Protein AF-A0A8H4YHV6-F1 (afdb_monomer_lite)

Structure (mmCIF, N/CA/C/O backbone):
data_AF-A0A8H4YHV6-F1
#
_entry.id   AF-A0A8H4YHV6-F1
#
loop_
_atom_site.group_PDB
_atom_site.id
_atom_site.type_symbol
_atom_site.label_atom_id
_atom_site.label_alt_id
_atom_site.label_comp_id
_atom_site.label_asym_id
_atom_site.label_entity_id
_atom_site.label_seq_id
_atom_site.pdbx_PDB_ins_code
_atom_site.Cartn_x
_atom_site.Cartn_y
_atom_site.Cartn_z
_atom_site.occupancy
_atom_site.B_iso_or_equiv
_atom_site.auth_seq_id
_atom_site.auth_comp_id
_atom_site.auth_asym_id
_atom_site.auth_atom_id
_atom_site.pdbx_PDB_model_num
ATOM 1 N N . MET A 1 1 ? 74.958 -11.187 -12.420 1.00 41.06 1 MET A N 1
ATOM 2 C CA . MET A 1 1 ? 74.222 -11.801 -11.295 1.00 41.06 1 MET A CA 1
ATOM 3 C C . MET A 1 1 ? 72.814 -12.127 -11.770 1.00 41.06 1 MET A C 1
ATOM 5 O O . MET A 1 1 ? 72.114 -11.251 -12.253 1.00 41.06 1 MET A O 1
ATOM 9 N N . THR A 1 2 ? 72.489 -13.413 -11.763 1.00 43.22 2 THR A N 1
ATOM 10 C CA . THR A 1 2 ? 71.267 -14.073 -12.257 1.00 43.22 2 THR A CA 1
ATOM 11 C C . THR A 1 2 ? 70.006 -13.732 -11.455 1.00 43.22 2 THR A C 1
ATOM 13 O O . THR A 1 2 ? 70.080 -13.741 -10.229 1.00 43.22 2 THR A O 1
ATOM 16 N N . PRO A 1 3 ? 68.825 -13.604 -12.093 1.00 47.75 3 PRO A N 1
ATOM 17 C CA . PRO A 1 3 ? 67.547 -13.843 -11.434 1.00 47.75 3 PRO A CA 1
ATOM 18 C C . PRO A 1 3 ? 67.035 -15.254 -11.771 1.00 47.75 3 PRO A C 1
ATOM 20 O O . PRO A 1 3 ? 66.784 -15.586 -12.931 1.00 47.75 3 PRO A O 1
ATOM 23 N N . ALA A 1 4 ? 66.888 -16.099 -10.749 1.00 47.41 4 ALA A N 1
ATOM 24 C CA . ALA A 1 4 ? 66.300 -17.430 -10.872 1.00 47.41 4 ALA A CA 1
ATOM 25 C C . ALA A 1 4 ? 64.785 -17.384 -10.617 1.00 47.41 4 ALA A C 1
ATOM 27 O O . ALA A 1 4 ? 64.293 -16.772 -9.672 1.00 47.41 4 ALA A O 1
ATOM 28 N N . ARG A 1 5 ? 64.061 -18.051 -11.514 1.00 44.78 5 ARG A N 1
ATOM 29 C CA . ARG A 1 5 ? 62.607 -18.101 -11.667 1.00 44.78 5 ARG A CA 1
ATOM 30 C C . ARG A 1 5 ? 62.079 -19.338 -10.931 1.00 44.78 5 ARG A C 1
ATOM 32 O O . ARG A 1 5 ? 62.342 -20.454 -11.367 1.00 44.78 5 ARG A O 1
ATOM 39 N N . GLY A 1 6 ? 61.334 -19.157 -9.842 1.00 41.38 6 GLY A N 1
ATOM 40 C CA . GLY A 1 6 ? 60.695 -20.247 -9.095 1.00 41.38 6 GLY A CA 1
ATOM 41 C C . GLY A 1 6 ? 59.216 -20.396 -9.453 1.00 41.38 6 GLY A C 1
ATOM 42 O O . GLY A 1 6 ? 58.395 -19.590 -9.034 1.00 41.38 6 GLY A O 1
ATOM 43 N N . ARG A 1 7 ? 58.878 -21.424 -10.240 1.00 41.84 7 ARG A N 1
ATOM 44 C CA . ARG A 1 7 ? 57.511 -21.925 -10.474 1.00 41.84 7 ARG A CA 1
ATOM 45 C C . ARG A 1 7 ? 57.271 -23.093 -9.517 1.00 41.84 7 ARG A C 1
ATOM 47 O O . ARG A 1 7 ? 57.980 -24.089 -9.628 1.00 41.84 7 ARG A O 1
ATOM 54 N N . THR A 1 8 ? 56.239 -23.044 -8.680 1.00 47.84 8 THR A N 1
ATOM 55 C CA . THR A 1 8 ? 55.725 -24.229 -7.974 1.00 47.84 8 THR A CA 1
ATOM 56 C C . THR A 1 8 ? 54.265 -24.470 -8.342 1.00 47.84 8 THR A C 1
ATOM 58 O O . THR A 1 8 ? 53.429 -23.571 -8.355 1.00 47.84 8 THR A O 1
ATOM 61 N N . LYS A 1 9 ? 54.000 -25.715 -8.746 1.00 45.59 9 LYS A N 1
ATOM 62 C CA . LYS A 1 9 ? 52.695 -26.247 -9.131 1.00 45.59 9 LYS A CA 1
ATOM 63 C C . LYS A 1 9 ? 51.984 -26.733 -7.870 1.00 45.59 9 LYS A C 1
ATOM 65 O O . LYS A 1 9 ? 52.537 -27.562 -7.156 1.00 45.59 9 LYS A O 1
ATOM 70 N N . ALA A 1 10 ? 50.757 -26.276 -7.644 1.00 39.97 10 ALA A N 1
ATOM 71 C CA . ALA A 1 10 ? 49.834 -26.916 -6.716 1.00 39.97 10 ALA A CA 1
ATOM 72 C C . ALA A 1 10 ? 49.209 -28.145 -7.397 1.00 39.97 10 ALA A C 1
ATOM 74 O O . ALA A 1 10 ? 48.750 -28.057 -8.539 1.00 39.97 10 ALA A O 1
ATOM 75 N N . ARG A 1 11 ? 49.192 -29.290 -6.707 1.00 45.69 11 ARG A N 1
ATOM 76 C CA . ARG A 1 11 ? 48.401 -30.464 -7.092 1.00 45.69 11 ARG A CA 1
ATOM 77 C C . ARG A 1 11 ? 47.579 -30.938 -5.897 1.00 45.69 11 ARG A C 1
ATOM 79 O O . ARG A 1 11 ? 48.065 -30.994 -4.775 1.00 45.69 11 ARG A O 1
ATOM 86 N N . PHE A 1 12 ? 46.322 -31.206 -6.214 1.00 35.34 12 PHE A N 1
ATOM 87 C CA . PHE A 1 12 ? 45.195 -31.589 -5.377 1.00 35.34 12 PHE A CA 1
ATOM 88 C C . PHE A 1 12 ? 45.220 -33.110 -5.057 1.00 35.34 12 PHE A C 1
ATOM 90 O O . PHE A 1 12 ? 45.383 -33.898 -5.982 1.00 35.34 12 PHE A O 1
ATOM 97 N N . TRP A 1 13 ? 45.000 -33.438 -3.774 1.00 37.59 13 TRP A N 1
ATOM 98 C CA . TRP A 1 13 ? 44.285 -34.567 -3.123 1.00 37.59 13 TRP A CA 1
ATOM 99 C C . TRP A 1 13 ? 44.608 -36.067 -3.317 1.00 37.59 13 TRP A C 1
ATOM 101 O O . TRP A 1 13 ? 44.823 -36.559 -4.419 1.00 37.59 13 TRP A O 1
ATOM 111 N N . ALA A 1 14 ? 44.369 -36.737 -2.173 1.00 35.47 14 ALA A N 1
ATOM 112 C CA . ALA A 1 14 ? 43.842 -38.083 -1.902 1.00 35.47 14 ALA A CA 1
ATOM 113 C C . ALA A 1 14 ? 44.840 -39.240 -1.705 1.00 35.47 14 ALA A C 1
ATOM 115 O O . ALA A 1 14 ? 45.569 -39.626 -2.613 1.00 35.47 14 ALA A O 1
ATOM 116 N N . GLY A 1 15 ? 44.790 -39.812 -0.497 1.00 35.66 15 GLY A N 1
ATOM 117 C CA . GLY A 1 15 ? 45.396 -41.077 -0.095 1.00 35.66 15 GLY A CA 1
ATOM 118 C C . GLY A 1 15 ? 44.625 -41.629 1.106 1.00 35.66 15 GLY A C 1
ATOM 119 O O . GLY A 1 15 ? 44.539 -40.957 2.133 1.00 35.66 15 GLY A O 1
ATOM 120 N N . ASP A 1 16 ? 44.017 -42.793 0.901 1.00 40.88 16 ASP A N 1
ATOM 121 C CA . ASP A 1 16 ? 43.205 -43.585 1.825 1.00 40.88 16 ASP A CA 1
ATOM 122 C C . ASP A 1 16 ? 44.085 -44.409 2.780 1.00 40.88 16 ASP A C 1
ATOM 124 O O . ASP A 1 16 ? 45.037 -45.018 2.307 1.00 40.88 16 ASP A O 1
ATOM 128 N N . GLU A 1 17 ? 43.715 -44.512 4.063 1.00 48.38 17 GLU A N 1
ATOM 129 C CA . GLU A 1 17 ? 44.097 -45.594 5.002 1.00 48.38 17 GLU A CA 1
ATOM 130 C C . GLU A 1 17 ? 42.950 -45.702 6.038 1.00 48.38 17 GLU A C 1
ATOM 132 O O . GLU A 1 17 ? 42.663 -44.749 6.758 1.00 48.38 17 GLU A O 1
ATOM 137 N N . GLU A 1 18 ? 42.027 -46.667 5.960 1.00 45.44 18 GLU A N 1
ATOM 138 C CA . GLU A 1 18 ? 42.102 -48.037 6.508 1.00 45.44 18 GLU A CA 1
ATOM 139 C C . GLU A 1 18 ? 42.772 -48.157 7.892 1.00 45.44 18 GLU A C 1
ATOM 141 O O . GLU A 1 18 ? 43.989 -48.146 7.981 1.00 45.44 18 GLU A O 1
ATOM 146 N N . MET A 1 19 ? 41.958 -48.317 8.953 1.00 46.06 19 MET A N 1
ATOM 147 C CA . MET A 1 19 ? 42.128 -49.197 10.139 1.00 46.06 19 MET A CA 1
ATOM 148 C C . MET A 1 19 ? 40.888 -49.003 11.046 1.00 46.06 19 MET A C 1
ATOM 150 O O . MET A 1 19 ? 40.637 -47.912 11.540 1.00 46.06 19 MET A O 1
ATOM 154 N N . ALA A 1 20 ? 39.923 -49.925 11.077 1.00 38.16 20 ALA A N 1
ATOM 155 C CA . ALA A 1 20 ? 39.888 -51.169 11.858 1.00 38.16 20 ALA A CA 1
ATOM 156 C C . ALA A 1 20 ? 39.660 -50.981 13.380 1.00 38.16 20 ALA A C 1
ATOM 158 O O . ALA A 1 20 ? 40.399 -50.275 14.055 1.00 38.16 20 ALA A O 1
ATOM 159 N N . ASN A 1 21 ? 38.695 -51.762 13.894 1.00 33.81 21 ASN A N 1
ATOM 160 C CA . ASN A 1 21 ? 38.432 -52.156 15.292 1.00 33.81 21 ASN A CA 1
ATOM 161 C C . ASN A 1 21 ? 37.698 -51.205 16.257 1.00 33.81 21 ASN A C 1
ATOM 163 O O . ASN A 1 21 ? 38.307 -50.338 16.874 1.00 33.81 21 ASN A O 1
ATOM 167 N N . LYS A 1 22 ? 36.444 -51.557 16.583 1.00 36.19 22 LYS A N 1
ATOM 168 C CA . LYS A 1 22 ? 36.021 -52.178 17.870 1.00 36.19 22 LYS A CA 1
ATOM 169 C C . LYS A 1 22 ? 34.483 -52.294 17.873 1.00 36.19 22 LYS A C 1
ATOM 171 O O . LYS A 1 22 ? 33.819 -51.315 17.571 1.00 36.19 22 LYS A O 1
ATOM 176 N N . LYS A 1 23 ? 33.896 -53.494 17.915 1.00 39.25 23 LYS A N 1
ATOM 177 C CA . LYS A 1 23 ? 33.649 -54.387 19.070 1.00 39.25 23 LYS A CA 1
ATOM 178 C C . LYS A 1 23 ? 32.568 -53.884 20.039 1.00 39.25 23 LYS A C 1
ATOM 180 O O . LYS A 1 23 ? 32.772 -52.865 20.683 1.00 39.25 23 LYS A O 1
ATOM 185 N N . ASP A 1 24 ? 31.534 -54.723 20.119 1.00 44.09 24 ASP A N 1
ATOM 186 C CA . ASP A 1 24 ? 30.739 -55.151 21.276 1.00 44.09 24 ASP A CA 1
ATOM 187 C C . ASP A 1 24 ? 29.959 -54.095 22.073 1.00 44.09 24 ASP A C 1
ATOM 189 O O . ASP A 1 24 ? 30.553 -53.304 22.789 1.00 44.09 24 ASP A O 1
ATOM 193 N N . ASP A 1 25 ? 28.623 -54.189 22.012 1.00 62.44 25 ASP A N 1
ATOM 194 C CA . ASP A 1 25 ? 27.713 -53.971 23.148 1.00 62.44 25 ASP A CA 1
ATOM 195 C C . ASP A 1 25 ? 26.366 -54.670 22.855 1.00 62.44 25 ASP A C 1
ATOM 197 O O . ASP A 1 25 ? 25.405 -54.078 22.359 1.00 62.44 25 ASP A O 1
ATOM 201 N N . ASP A 1 26 ? 26.316 -55.976 23.140 1.00 46.03 26 ASP A N 1
ATOM 202 C CA . ASP A 1 26 ? 25.094 -56.785 23.128 1.00 46.03 26 ASP A CA 1
ATOM 203 C C . ASP A 1 26 ? 24.361 -56.644 24.472 1.00 46.03 26 ASP A C 1
ATOM 205 O O . ASP A 1 26 ? 24.782 -57.176 25.503 1.00 46.03 26 ASP A O 1
ATOM 209 N N . LEU A 1 27 ? 23.219 -55.950 24.465 1.00 46.72 27 LEU A N 1
ATOM 210 C CA . LEU A 1 27 ? 22.289 -55.935 25.593 1.00 46.72 27 LEU A CA 1
ATOM 211 C C . LEU A 1 27 ? 21.339 -57.137 25.518 1.00 46.72 27 LEU A C 1
ATOM 213 O O . LEU A 1 27 ? 20.444 -57.222 24.677 1.00 46.72 27 LEU A O 1
ATOM 217 N N . HIS A 1 28 ? 21.540 -58.055 26.459 1.00 33.38 28 HIS A N 1
ATOM 218 C CA . HIS A 1 28 ? 20.681 -59.194 26.756 1.00 33.38 28 HIS A CA 1
ATOM 219 C C . HIS A 1 28 ? 19.293 -58.760 27.266 1.00 33.38 28 HIS A C 1
ATOM 221 O O . HIS A 1 28 ? 19.184 -58.106 28.301 1.00 33.38 28 HIS A O 1
ATOM 227 N N . LEU A 1 29 ? 18.223 -59.241 26.622 1.00 45.66 29 LEU A N 1
ATOM 228 C CA . LEU A 1 29 ? 16.881 -59.339 27.212 1.00 45.66 29 LEU A CA 1
ATOM 229 C C . LEU A 1 29 ? 16.349 -60.775 27.038 1.00 45.66 29 LEU A C 1
ATOM 231 O O . LEU A 1 29 ? 16.429 -61.318 25.932 1.00 45.66 29 LEU A O 1
ATOM 235 N N . PRO A 1 30 ? 15.825 -61.424 28.096 1.00 48.06 30 PRO A N 1
ATOM 236 C CA . PRO A 1 30 ? 15.413 -62.818 28.028 1.00 48.06 30 PRO A CA 1
ATOM 237 C C . PRO A 1 30 ? 13.933 -62.993 27.647 1.00 48.06 30 PRO A C 1
ATOM 239 O O . PRO A 1 30 ? 13.046 -62.407 28.254 1.00 48.06 30 PRO A O 1
ATOM 242 N N . GLY A 1 31 ? 13.703 -63.905 26.696 1.00 35.59 31 GLY A N 1
ATOM 243 C CA . GLY A 1 31 ? 12.718 -64.991 26.789 1.00 35.59 31 GLY A CA 1
ATOM 244 C C . GLY A 1 31 ? 11.220 -64.669 26.716 1.00 35.59 31 GLY A C 1
ATOM 245 O O . GLY A 1 31 ? 10.623 -64.265 27.700 1.00 35.59 31 GLY A O 1
ATOM 246 N N . HIS A 1 32 ? 10.571 -65.082 25.621 1.00 37.97 32 HIS A N 1
ATOM 247 C CA . HIS A 1 32 ? 9.653 -66.234 25.655 1.00 37.97 32 HIS A CA 1
ATOM 248 C C . HIS A 1 32 ? 9.332 -66.745 24.237 1.00 37.97 32 HIS A C 1
ATOM 250 O O . HIS A 1 32 ? 8.980 -65.991 23.335 1.00 37.97 32 HIS A O 1
ATOM 256 N N . ARG A 1 33 ? 9.492 -68.063 24.055 1.00 35.34 33 ARG A N 1
ATOM 257 C CA . ARG A 1 33 ? 9.152 -68.850 22.857 1.00 35.34 33 ARG A CA 1
ATOM 258 C C . ARG A 1 33 ? 7.655 -69.180 22.853 1.00 35.34 33 ARG A C 1
ATOM 260 O O . ARG A 1 33 ? 7.154 -69.513 23.918 1.00 35.34 33 ARG A O 1
ATOM 267 N N . TYR A 1 34 ? 7.017 -69.253 21.681 1.00 35.44 34 TYR A N 1
ATOM 268 C CA . TYR A 1 34 ? 6.276 -70.449 21.241 1.00 35.44 34 TYR A CA 1
ATOM 269 C C . TYR A 1 34 ? 6.016 -70.435 19.721 1.00 35.44 34 TYR A C 1
ATOM 271 O O . TYR A 1 34 ? 5.891 -69.389 19.093 1.00 35.44 34 TYR A O 1
ATOM 279 N N . HIS A 1 35 ? 6.029 -71.644 19.160 1.00 35.88 35 HIS A N 1
ATOM 280 C CA . HIS A 1 35 ? 6.087 -72.041 17.751 1.00 35.88 35 HIS A CA 1
ATOM 281 C C . HIS A 1 35 ? 4.771 -71.899 16.957 1.00 35.88 35 HIS A C 1
ATOM 283 O O . HIS A 1 35 ? 3.722 -72.282 17.461 1.00 35.88 35 HIS A O 1
ATOM 289 N N . ASN A 1 36 ? 4.870 -71.516 15.673 1.00 36.50 36 ASN A N 1
ATOM 290 C CA . ASN A 1 36 ? 4.250 -72.180 14.500 1.00 36.50 36 ASN A CA 1
ATOM 291 C C . ASN A 1 36 ? 4.709 -71.439 13.224 1.00 36.50 36 ASN A C 1
ATOM 293 O O . ASN A 1 36 ? 4.511 -70.239 13.111 1.00 36.50 36 ASN A O 1
ATOM 297 N N . SER A 1 37 ? 5.593 -71.992 12.391 1.00 36.28 37 SER A N 1
ATOM 298 C CA . SER A 1 37 ? 5.358 -72.970 11.312 1.00 36.28 37 SER A CA 1
ATOM 299 C C . SER A 1 37 ? 4.475 -72.436 10.162 1.00 36.28 37 SER A C 1
ATOM 301 O O . SER A 1 37 ? 3.270 -72.274 10.305 1.00 36.28 37 SER A O 1
ATOM 303 N N . GLY A 1 38 ? 5.101 -72.188 8.999 1.00 34.62 38 GLY A N 1
ATOM 304 C CA . GLY A 1 38 ? 4.417 -72.151 7.699 1.00 34.62 38 GLY A CA 1
ATOM 305 C C . GLY A 1 38 ? 4.626 -70.908 6.822 1.00 34.62 38 GLY A C 1
ATOM 306 O O . GLY A 1 38 ? 3.916 -69.926 6.970 1.00 34.62 38 GLY A O 1
ATOM 307 N N . SER A 1 39 ? 5.492 -71.048 5.808 1.00 41.97 39 SER A N 1
ATOM 308 C CA . SER A 1 39 ? 5.525 -70.286 4.539 1.00 41.97 39 SER A CA 1
ATOM 309 C C . SER A 1 39 ? 6.101 -68.858 4.563 1.00 41.97 39 SER A C 1
ATOM 311 O O . SER A 1 39 ? 5.436 -67.887 4.908 1.00 41.97 39 SER A O 1
ATOM 313 N N . GLY A 1 40 ? 7.361 -68.733 4.133 1.00 43.22 40 GLY A N 1
ATOM 314 C CA . GLY A 1 40 ? 8.134 -67.489 4.156 1.00 43.22 40 GLY A CA 1
ATOM 315 C C . GLY A 1 40 ? 7.772 -66.452 3.079 1.00 43.22 40 GLY A C 1
ATOM 316 O O . GLY A 1 40 ? 7.335 -66.821 1.987 1.00 43.22 40 GLY A O 1
ATOM 317 N N . PRO A 1 41 ? 8.039 -65.156 3.330 1.00 43.41 41 PRO A N 1
ATOM 318 C CA . PRO A 1 41 ? 8.107 -64.141 2.298 1.00 43.41 41 PRO A CA 1
ATOM 319 C C . PRO A 1 41 ? 9.529 -64.032 1.737 1.00 43.41 41 PRO A C 1
ATOM 321 O O . PRO A 1 41 ? 10.524 -63.841 2.433 1.00 43.41 41 PRO A O 1
ATOM 324 N N . GLN A 1 42 ? 9.563 -64.170 0.423 1.00 47.91 42 GLN A N 1
ATOM 325 C CA . GLN A 1 42 ? 10.645 -63.965 -0.520 1.00 47.91 42 GLN A CA 1
ATOM 326 C C . GLN A 1 42 ? 11.428 -62.663 -0.253 1.00 47.91 42 GLN A C 1
ATOM 328 O O . GLN A 1 42 ? 10.868 -61.568 -0.245 1.00 47.91 42 GLN A O 1
ATOM 333 N N . TRP A 1 43 ? 12.743 -62.800 -0.070 1.00 38.75 43 TRP A N 1
ATOM 334 C CA . TRP A 1 43 ? 13.717 -61.712 0.004 1.00 38.75 43 TRP A CA 1
ATOM 335 C C . TRP A 1 43 ? 13.549 -60.729 -1.168 1.00 38.75 43 TRP A C 1
ATOM 337 O O . TRP A 1 43 ? 13.797 -61.086 -2.321 1.00 38.75 43 TRP A O 1
ATOM 347 N N . GLN A 1 44 ? 13.161 -59.483 -0.887 1.00 45.91 44 GLN A N 1
ATOM 348 C CA . GLN A 1 44 ? 13.228 -58.401 -1.868 1.00 45.91 44 GLN A CA 1
ATOM 349 C C . GLN A 1 44 ? 14.665 -57.882 -1.941 1.00 45.91 44 GLN A C 1
ATOM 351 O O . GLN A 1 44 ? 15.201 -57.309 -0.995 1.00 45.91 44 GLN A O 1
ATOM 356 N N . ALA A 1 45 ? 15.296 -58.140 -3.085 1.00 44.97 45 ALA A N 1
ATOM 357 C CA . ALA A 1 45 ? 16.628 -57.667 -3.411 1.00 44.97 45 ALA A CA 1
ATOM 358 C C . ALA A 1 45 ? 16.662 -56.134 -3.505 1.00 44.97 45 ALA A C 1
ATOM 360 O O . ALA A 1 45 ? 15.819 -55.507 -4.146 1.00 44.97 45 ALA A O 1
ATOM 361 N N . THR A 1 46 ? 17.704 -55.558 -2.916 1.00 48.38 46 THR A N 1
ATOM 362 C CA . THR A 1 46 ? 18.171 -54.192 -3.148 1.00 48.38 46 THR A CA 1
ATOM 363 C C . THR A 1 46 ? 18.276 -53.892 -4.654 1.00 48.38 46 THR A C 1
ATOM 365 O O . THR A 1 46 ? 18.755 -54.738 -5.421 1.00 48.38 46 THR A O 1
ATOM 368 N N . PRO A 1 47 ? 17.844 -52.705 -5.124 1.00 52.66 47 PRO A N 1
ATOM 369 C CA . PRO A 1 47 ? 17.917 -52.361 -6.537 1.00 52.66 47 PRO A CA 1
ATOM 370 C C . PRO A 1 47 ? 19.382 -52.292 -6.976 1.00 52.66 47 PRO A C 1
ATOM 372 O O . PRO A 1 47 ? 20.149 -51.424 -6.561 1.00 52.66 47 PRO A O 1
ATOM 375 N N . ARG A 1 48 ? 19.781 -53.244 -7.824 1.00 51.25 48 ARG A N 1
ATOM 376 C CA . ARG A 1 48 ? 21.090 -53.254 -8.479 1.00 51.25 48 ARG A CA 1
ATOM 377 C C . ARG A 1 48 ? 21.245 -51.977 -9.304 1.00 51.25 48 ARG A C 1
ATOM 379 O O . ARG A 1 48 ? 20.387 -51.666 -10.129 1.00 51.25 48 ARG A O 1
ATOM 386 N N . ALA A 1 49 ? 22.360 -51.277 -9.104 1.00 52.41 49 ALA A N 1
ATOM 387 C CA . ALA A 1 49 ? 22.731 -50.109 -9.891 1.00 52.41 49 ALA A CA 1
ATOM 388 C C . ALA A 1 49 ? 22.663 -50.420 -11.405 1.00 52.41 49 ALA A C 1
ATOM 390 O O . ALA A 1 49 ? 23.163 -51.466 -11.842 1.00 52.41 49 ALA A O 1
ATOM 391 N N . PRO A 1 50 ? 22.044 -49.548 -12.219 1.00 51.31 50 PRO A N 1
ATOM 392 C CA . PRO A 1 50 ? 21.864 -49.801 -13.639 1.00 51.31 50 PRO A CA 1
ATOM 393 C C . PRO A 1 50 ? 23.213 -49.846 -14.367 1.00 51.31 50 PRO A C 1
ATOM 395 O O . PRO A 1 50 ? 24.075 -48.981 -14.202 1.00 51.31 50 PRO A O 1
ATOM 398 N N . ARG A 1 51 ? 23.392 -50.882 -15.197 1.00 56.66 51 ARG A N 1
ATOM 399 C CA . ARG A 1 51 ? 24.566 -51.079 -16.059 1.00 56.66 51 ARG A CA 1
ATOM 400 C C . ARG A 1 51 ? 24.825 -49.813 -16.888 1.00 56.66 51 ARG A C 1
ATOM 402 O O . ARG A 1 51 ? 23.905 -49.271 -17.489 1.00 56.66 51 ARG A O 1
ATOM 409 N N . ARG A 1 52 ? 26.091 -49.383 -16.978 1.00 58.47 52 ARG A N 1
ATOM 410 C CA . ARG A 1 52 ? 26.567 -48.150 -17.654 1.00 58.47 52 ARG A CA 1
ATOM 411 C C . ARG A 1 52 ? 26.000 -47.883 -19.065 1.00 58.47 52 ARG A C 1
ATOM 413 O O . ARG A 1 52 ? 26.014 -46.740 -19.503 1.00 58.47 52 ARG A O 1
ATOM 420 N N . SER A 1 53 ? 25.465 -48.884 -19.766 1.00 60.81 53 SER A N 1
ATOM 421 C CA . SER A 1 53 ? 24.824 -48.714 -21.077 1.00 60.81 53 SER A CA 1
ATOM 422 C C . SER A 1 53 ? 23.374 -48.204 -21.033 1.00 60.81 53 SER A C 1
ATOM 424 O O . SER A 1 53 ? 22.908 -47.653 -22.029 1.00 60.81 53 SER A O 1
ATOM 426 N N . SER A 1 54 ? 22.648 -48.336 -19.914 1.00 58.56 54 SER A N 1
ATOM 427 C CA . SER A 1 54 ? 21.264 -47.844 -19.796 1.00 58.56 54 SER A CA 1
ATOM 428 C C . SER A 1 54 ? 21.185 -46.376 -19.370 1.00 58.56 54 SER A C 1
ATOM 430 O O . SER A 1 54 ? 20.252 -45.681 -19.764 1.00 58.56 54 SER A O 1
ATOM 432 N N . VAL A 1 55 ? 22.192 -45.872 -18.647 1.00 69.88 55 VAL A N 1
ATOM 433 C CA . VAL A 1 55 ? 22.301 -44.448 -18.273 1.00 69.88 55 VAL A CA 1
ATOM 434 C C . VAL A 1 55 ? 22.508 -43.571 -19.511 1.00 69.88 55 VAL A C 1
ATOM 436 O O . VAL A 1 55 ? 21.865 -42.534 -19.643 1.00 69.88 55 VAL A O 1
ATOM 439 N N . GLY A 1 56 ? 23.325 -44.022 -20.471 1.00 72.62 56 GLY A N 1
ATOM 440 C CA . GLY A 1 56 ? 23.533 -43.302 -21.733 1.00 72.62 56 GLY A CA 1
ATOM 441 C C . GLY A 1 56 ? 22.251 -43.153 -22.558 1.00 72.62 56 GLY A C 1
ATOM 442 O O . GLY A 1 56 ? 21.994 -42.086 -23.112 1.00 72.62 56 GLY A O 1
ATOM 443 N N . ARG A 1 57 ? 21.393 -44.183 -22.573 1.00 78.31 57 ARG A N 1
ATOM 444 C CA . ARG A 1 57 ? 20.085 -44.111 -23.243 1.00 78.31 57 ARG A CA 1
ATOM 445 C C . ARG A 1 57 ? 19.161 -43.111 -22.553 1.00 78.31 57 ARG A C 1
ATOM 447 O O . ARG A 1 57 ? 18.533 -42.305 -23.226 1.00 78.31 57 ARG A O 1
ATOM 454 N N . LEU A 1 58 ? 19.143 -43.096 -21.223 1.00 82.00 58 LEU A N 1
ATOM 455 C CA . LEU A 1 58 ? 18.314 -42.179 -20.439 1.00 82.00 58 LEU A CA 1
ATOM 456 C C . LEU A 1 58 ? 18.709 -40.709 -20.659 1.00 82.00 58 LEU A C 1
ATOM 458 O O . LEU A 1 58 ? 17.843 -39.867 -20.875 1.00 82.00 58 LEU A O 1
ATOM 462 N N . ILE A 1 59 ? 20.013 -40.423 -20.724 1.00 85.88 59 ILE A N 1
ATOM 463 C CA . ILE A 1 59 ? 20.523 -39.089 -21.074 1.00 85.88 59 ILE A CA 1
ATOM 464 C C . ILE A 1 59 ? 20.131 -38.722 -22.511 1.00 85.88 59 ILE A C 1
ATOM 466 O O . ILE A 1 59 ? 19.656 -37.614 -22.745 1.00 85.88 59 ILE A O 1
ATOM 470 N N . SER A 1 60 ? 20.256 -39.652 -23.466 1.00 86.06 60 SER A N 1
ATOM 471 C CA . SER A 1 60 ? 19.857 -39.389 -24.855 1.00 86.06 60 SER A CA 1
ATOM 472 C C . SER A 1 60 ? 18.359 -39.097 -24.995 1.00 86.06 60 SER A C 1
ATOM 474 O O . SER A 1 60 ? 17.989 -38.190 -25.738 1.00 86.06 60 SER A O 1
ATOM 476 N N . TYR A 1 61 ? 17.503 -39.780 -24.226 1.00 91.56 61 TYR A N 1
ATOM 477 C CA . TYR A 1 61 ? 16.068 -39.500 -24.201 1.00 91.56 61 TYR A CA 1
ATOM 478 C C . TYR A 1 61 ? 15.761 -38.139 -23.578 1.00 91.56 61 TYR A C 1
ATOM 480 O O . TYR A 1 61 ? 14.943 -37.411 -24.126 1.00 91.56 61 TYR A O 1
ATOM 488 N N . LEU A 1 62 ? 16.438 -37.746 -22.495 1.00 92.06 62 LEU A N 1
ATOM 489 C CA . LEU A 1 62 ? 16.246 -36.422 -21.891 1.00 92.06 62 LEU A CA 1
ATOM 490 C C . LEU A 1 62 ? 16.668 -35.286 -22.828 1.00 92.06 62 LEU A C 1
ATOM 492 O O . LEU A 1 62 ? 15.960 -34.287 -22.939 1.00 92.06 62 LEU A O 1
ATOM 496 N N . VAL A 1 63 ? 17.783 -35.450 -23.545 1.00 92.81 63 VAL A N 1
ATOM 497 C CA . VAL A 1 63 ? 18.231 -34.471 -24.545 1.00 92.81 63 VAL A CA 1
ATOM 498 C C . VAL A 1 63 ? 17.244 -34.404 -25.709 1.00 92.81 63 VAL A C 1
ATOM 500 O O . VAL A 1 63 ? 16.857 -33.312 -26.115 1.00 92.81 63 VAL A O 1
ATOM 503 N N . PHE A 1 64 ? 16.779 -35.551 -26.208 1.00 93.69 64 PHE A N 1
ATOM 504 C CA . PHE A 1 64 ? 15.796 -35.594 -27.288 1.00 93.69 64 PHE A CA 1
ATOM 505 C C . PHE A 1 64 ? 14.462 -34.957 -26.877 1.00 93.69 64 PHE A C 1
ATOM 507 O O . PHE A 1 64 ? 13.926 -34.142 -27.619 1.00 93.69 64 PHE A O 1
ATOM 514 N N . ILE A 1 65 ? 13.961 -35.249 -25.673 1.00 93.62 65 ILE A N 1
ATOM 515 C CA . ILE A 1 65 ? 12.740 -34.638 -25.127 1.00 93.62 65 ILE A CA 1
ATOM 516 C C . ILE A 1 65 ? 12.916 -33.126 -24.967 1.00 93.62 65 ILE A C 1
ATOM 518 O O . ILE A 1 65 ? 12.013 -32.380 -25.328 1.00 93.62 65 ILE A O 1
ATOM 522 N N . SER A 1 66 ? 14.074 -32.658 -24.494 1.00 90.38 66 SER A N 1
ATOM 523 C CA . SER A 1 66 ? 14.372 -31.225 -24.376 1.00 90.38 66 SER A CA 1
ATOM 524 C C . SER A 1 66 ? 14.379 -30.523 -25.739 1.00 90.38 66 SER A C 1
ATOM 526 O O . SER A 1 66 ? 13.785 -29.458 -25.892 1.00 90.38 66 SER A O 1
ATOM 528 N N . ILE A 1 67 ? 14.970 -31.149 -26.763 1.00 92.56 67 ILE A N 1
ATOM 529 C CA . ILE A 1 67 ? 14.986 -30.620 -28.134 1.00 92.56 67 ILE A CA 1
ATOM 530 C C . ILE A 1 67 ? 13.576 -30.602 -28.728 1.00 92.56 67 ILE A C 1
ATOM 532 O O . ILE A 1 67 ? 13.168 -29.594 -29.297 1.00 92.56 67 ILE A O 1
ATOM 536 N N . VAL A 1 68 ? 12.805 -31.680 -28.568 1.00 92.69 68 VAL A N 1
ATOM 537 C CA . VAL A 1 68 ? 11.414 -31.746 -29.039 1.00 92.69 68 VAL A CA 1
ATOM 538 C C . VAL A 1 68 ? 10.556 -30.704 -28.325 1.00 92.69 68 VAL A C 1
ATOM 540 O O . VAL A 1 68 ? 9.800 -29.994 -28.979 1.00 92.69 68 VAL A O 1
ATOM 543 N N . PHE A 1 69 ? 10.718 -30.541 -27.011 1.00 91.69 69 PHE A N 1
ATOM 544 C CA . PHE A 1 69 ? 10.020 -29.515 -26.243 1.00 91.69 69 PHE A CA 1
ATOM 545 C C . PHE A 1 69 ? 10.400 -28.107 -26.711 1.00 91.69 69 PHE A C 1
ATOM 547 O O . PHE A 1 69 ? 9.524 -27.269 -26.886 1.00 91.69 69 PHE A O 1
ATOM 554 N N . PHE A 1 70 ? 11.679 -27.853 -26.993 1.00 89.00 70 PHE A N 1
ATOM 555 C CA . PHE A 1 70 ? 12.143 -26.573 -27.526 1.00 89.00 70 PHE A CA 1
ATOM 556 C C . PHE A 1 70 ? 11.589 -26.290 -28.929 1.00 89.00 70 PHE A C 1
ATOM 558 O O . PHE A 1 70 ? 11.197 -25.160 -29.218 1.00 89.00 70 PHE A O 1
ATOM 565 N N . ILE A 1 71 ? 11.510 -27.302 -29.797 1.00 87.12 71 ILE A N 1
ATOM 566 C CA . ILE A 1 71 ? 10.922 -27.171 -31.135 1.00 87.12 71 ILE A CA 1
ATOM 567 C C . ILE A 1 71 ? 9.417 -26.912 -31.030 1.00 87.12 71 ILE A C 1
ATOM 569 O O . ILE A 1 71 ? 8.931 -25.986 -31.667 1.00 87.12 71 ILE A O 1
ATOM 573 N N . ILE A 1 72 ? 8.689 -27.656 -30.191 1.00 85.31 72 ILE A N 1
ATOM 574 C CA . ILE A 1 72 ? 7.249 -27.452 -29.972 1.00 85.31 72 ILE A CA 1
ATOM 575 C C . ILE A 1 72 ? 6.985 -26.074 -29.365 1.00 85.31 72 ILE A C 1
ATOM 577 O O . ILE A 1 72 ? 6.102 -25.367 -29.835 1.00 85.31 72 ILE A O 1
ATOM 581 N N . TYR A 1 73 ? 7.765 -25.650 -28.371 1.00 86.12 73 TYR A N 1
ATOM 582 C CA . TYR A 1 73 ? 7.600 -24.343 -27.737 1.00 86.12 73 TYR A CA 1
ATOM 583 C C . TYR A 1 73 ? 7.830 -23.195 -28.728 1.00 86.12 73 TYR A C 1
ATOM 585 O O . TYR A 1 73 ? 7.067 -22.229 -28.745 1.00 86.12 73 TYR A O 1
ATOM 593 N N . ASN A 1 74 ? 8.839 -23.316 -29.598 1.00 77.25 74 ASN A N 1
ATOM 594 C CA . ASN A 1 74 ? 9.070 -22.342 -30.663 1.00 77.25 74 ASN A CA 1
ATOM 595 C C . ASN A 1 74 ? 8.006 -22.413 -31.764 1.00 77.25 74 ASN A C 1
ATOM 597 O O . ASN A 1 74 ? 7.635 -21.374 -32.295 1.00 77.25 74 ASN A O 1
ATOM 601 N N . PHE A 1 75 ? 7.484 -23.598 -32.091 1.00 75.06 75 PHE A N 1
ATOM 602 C CA . PHE A 1 75 ? 6.449 -23.752 -33.114 1.00 75.06 75 PHE A CA 1
ATOM 603 C C . PHE A 1 75 ? 5.094 -23.210 -32.642 1.00 75.06 75 PHE A C 1
ATOM 605 O O . PHE A 1 75 ? 4.454 -22.474 -33.381 1.00 75.06 75 PHE A O 1
ATOM 612 N N . VAL A 1 76 ? 4.700 -23.473 -31.392 1.00 68.94 76 VAL A N 1
ATOM 613 C CA . VAL A 1 76 ? 3.499 -22.891 -30.762 1.00 68.94 76 VAL A CA 1
ATOM 614 C C . VAL A 1 76 ? 3.656 -21.377 -30.584 1.00 68.94 76 VAL A C 1
ATOM 616 O O . VAL A 1 76 ? 2.720 -20.633 -30.845 1.00 68.94 76 VAL A O 1
ATOM 619 N N . SER A 1 77 ? 4.857 -20.890 -30.247 1.00 56.62 77 SER A N 1
ATOM 620 C CA . SER A 1 77 ? 5.122 -19.442 -30.190 1.00 56.62 77 SER A CA 1
ATOM 621 C C . SER A 1 77 ? 5.150 -18.763 -31.571 1.00 56.62 77 SER A C 1
ATOM 623 O O . SER A 1 77 ? 5.038 -17.541 -31.641 1.00 56.62 77 SER A O 1
ATOM 625 N N . PHE A 1 78 ? 5.303 -19.516 -32.667 1.00 48.16 78 PHE A N 1
ATOM 626 C CA . PHE A 1 78 ? 5.296 -18.989 -34.038 1.00 48.16 78 PHE A CA 1
ATOM 627 C C . PHE A 1 78 ? 3.928 -19.157 -34.729 1.00 48.16 78 PHE A C 1
ATOM 629 O O . PHE A 1 78 ? 3.575 -18.343 -35.587 1.00 48.16 78 PHE A O 1
ATOM 636 N N . SER A 1 79 ? 3.127 -20.161 -34.338 1.00 41.50 79 SER A N 1
ATOM 637 C CA . SER A 1 79 ? 1.816 -20.439 -34.945 1.00 41.50 79 SER A CA 1
ATOM 638 C C . SER A 1 79 ? 0.669 -19.576 -34.418 1.00 41.50 79 SER A C 1
ATOM 640 O O . SER A 1 79 ? -0.391 -19.585 -35.030 1.00 41.50 79 SER A O 1
ATOM 642 N N . ASP A 1 80 ? 0.869 -18.777 -33.367 1.00 42.41 80 ASP A N 1
ATOM 643 C CA . ASP A 1 80 ? -0.111 -17.766 -32.920 1.00 42.41 80 ASP A CA 1
ATOM 644 C C . ASP A 1 80 ? -0.114 -16.492 -33.801 1.00 42.41 80 ASP A C 1
ATOM 646 O O . ASP A 1 80 ? -0.707 -15.471 -33.455 1.00 42.41 80 ASP A O 1
ATOM 650 N N . SER A 1 81 ? 0.552 -16.528 -34.966 1.00 44.75 81 SER A N 1
ATOM 651 C CA . SER A 1 81 ? 0.630 -15.407 -35.916 1.00 44.75 81 SER A CA 1
ATOM 652 C C . SER A 1 81 ? -0.142 -15.607 -37.227 1.00 44.75 81 SER A C 1
ATOM 654 O O . SER A 1 81 ? 0.105 -14.898 -38.204 1.00 44.75 81 SER A O 1
ATOM 656 N N . SER A 1 82 ? -1.091 -16.543 -37.311 1.00 46.22 82 SER A N 1
ATOM 657 C CA . SER A 1 82 ? -1.901 -16.697 -38.530 1.00 46.22 82 SER A CA 1
ATOM 658 C C . SER A 1 82 ? -3.339 -17.108 -38.229 1.00 46.22 82 SER A C 1
ATOM 660 O O . SER A 1 82 ? -3.550 -18.094 -37.536 1.00 46.22 82 SER A O 1
ATOM 662 N N . THR A 1 83 ? -4.282 -16.374 -38.844 1.00 41.03 83 THR A N 1
ATOM 663 C CA . THR A 1 83 ? -5.754 -16.568 -38.906 1.00 41.03 83 THR A CA 1
ATOM 664 C C . THR A 1 83 ? -6.489 -16.347 -37.573 1.00 41.03 83 THR A C 1
ATOM 666 O O . THR A 1 83 ? -6.206 -17.007 -36.592 1.00 41.03 83 THR A O 1
ATOM 669 N N . ASP A 1 84 ? -7.350 -15.332 -37.422 1.00 32.66 84 ASP A N 1
ATOM 670 C CA . ASP A 1 84 ? -8.584 -15.168 -38.197 1.00 32.66 84 ASP A CA 1
ATOM 671 C C . ASP A 1 84 ? -8.890 -13.738 -38.674 1.00 32.66 84 ASP A C 1
ATOM 673 O O . ASP A 1 84 ? -8.959 -12.774 -37.910 1.00 32.66 84 ASP A O 1
ATOM 677 N N . ALA A 1 85 ? -9.180 -13.649 -39.972 1.00 42.44 85 ALA A N 1
ATOM 678 C CA . ALA A 1 85 ? -9.988 -12.602 -40.572 1.00 42.44 85 ALA A CA 1
ATOM 679 C C . ALA A 1 85 ? -11.315 -13.230 -41.030 1.00 42.44 85 ALA A C 1
ATOM 681 O O . ALA A 1 85 ? -11.350 -13.941 -42.029 1.00 42.44 85 ALA A O 1
ATOM 682 N N . ALA A 1 86 ? -12.400 -12.946 -40.309 1.00 35.00 86 ALA A N 1
ATOM 683 C CA . ALA A 1 86 ? -13.787 -13.015 -40.776 1.00 35.00 86 ALA A CA 1
ATOM 684 C C . ALA A 1 86 ? -14.619 -12.182 -39.784 1.00 35.00 86 ALA A C 1
ATOM 686 O O . ALA A 1 86 ? -14.691 -12.501 -38.608 1.00 35.00 86 ALA A O 1
ATOM 687 N N . SER A 1 87 ? -15.078 -10.988 -40.149 1.00 37.53 87 SER A N 1
ATOM 688 C CA . SER A 1 87 ? -16.324 -10.735 -40.885 1.00 37.53 87 SER A CA 1
ATOM 689 C C . SER A 1 87 ? -17.310 -10.021 -39.960 1.00 37.53 87 SER A C 1
ATOM 691 O O . SER A 1 87 ? -18.089 -10.662 -39.268 1.00 37.53 87 SER A O 1
ATOM 693 N N . GLU A 1 88 ? -17.350 -8.694 -40.039 1.00 31.48 88 GLU A N 1
ATOM 694 C CA . GLU A 1 88 ? -18.602 -7.967 -39.839 1.00 31.48 88 GLU A CA 1
ATOM 695 C C . GLU A 1 88 ? -18.674 -6.820 -40.851 1.00 31.48 88 GLU A C 1
ATOM 697 O O . GLU A 1 88 ? -17.945 -5.830 -40.793 1.00 31.48 88 GLU A O 1
ATOM 702 N N . ARG A 1 89 ? -19.529 -7.017 -41.859 1.00 40.28 89 ARG A N 1
ATOM 703 C CA . ARG A 1 89 ? -19.994 -5.963 -42.758 1.00 40.28 89 ARG A CA 1
ATOM 704 C C . ARG A 1 89 ? -20.905 -5.039 -41.957 1.00 40.28 89 ARG A C 1
ATOM 706 O O . ARG A 1 89 ? -21.999 -5.456 -41.596 1.00 40.28 89 ARG A O 1
ATOM 713 N N . SER A 1 90 ? -20.504 -3.780 -41.818 1.00 34.97 90 SER A N 1
ATOM 714 C CA . SER A 1 90 ? -21.401 -2.670 -41.494 1.00 34.97 90 SER A CA 1
ATOM 715 C C . SER A 1 90 ? -21.128 -1.502 -42.446 1.00 34.97 90 SER A C 1
ATOM 717 O O . SER A 1 90 ? -19.984 -1.199 -42.772 1.00 34.97 90 SER A O 1
ATOM 719 N N . ALA A 1 91 ? -22.220 -0.935 -42.954 1.00 34.09 91 ALA A N 1
ATOM 720 C CA . ALA A 1 91 ? -22.358 0.007 -44.066 1.00 34.09 91 ALA A CA 1
ATOM 721 C C . ALA A 1 91 ? -21.611 1.360 -43.896 1.00 34.09 91 ALA A C 1
ATOM 723 O O . ALA A 1 91 ? -21.177 1.692 -42.793 1.00 34.09 91 ALA A O 1
ATOM 724 N N . PRO A 1 92 ? -21.463 2.169 -44.971 1.00 45.31 92 PRO A N 1
ATOM 725 C CA . PRO A 1 92 ? -20.632 3.365 -44.960 1.00 45.31 92 PRO A CA 1
ATOM 726 C C . PRO A 1 92 ? -21.396 4.569 -44.400 1.00 45.31 92 PRO A C 1
ATOM 728 O O . PRO A 1 92 ? -22.486 4.895 -44.866 1.00 45.31 92 PRO A O 1
ATOM 731 N N . GLY A 1 93 ? -20.797 5.285 -43.448 1.00 32.66 93 GLY A N 1
ATOM 732 C CA . GLY A 1 93 ? -21.305 6.594 -43.051 1.00 32.66 93 GLY A CA 1
ATOM 733 C C . GLY A 1 93 ? -20.779 7.112 -41.717 1.00 32.66 93 GLY A C 1
ATOM 734 O O . GLY A 1 93 ? -21.288 6.743 -40.669 1.00 32.66 93 GLY A O 1
ATOM 735 N N . GLY A 1 94 ? -19.861 8.080 -41.780 1.00 33.44 94 GLY A N 1
ATOM 736 C CA . GLY A 1 94 ? -19.865 9.193 -40.828 1.00 33.44 94 GLY A CA 1
ATOM 737 C C . GLY A 1 94 ? -18.735 9.265 -39.797 1.00 33.44 94 GLY A C 1
ATOM 738 O O . GLY A 1 94 ? -18.810 8.664 -38.736 1.00 33.44 94 GLY A O 1
ATOM 739 N N . LYS A 1 95 ? -17.831 10.217 -40.070 1.00 35.81 95 LYS A N 1
ATOM 740 C CA . LYS A 1 95 ? -16.981 10.999 -39.148 1.00 35.81 95 LYS A CA 1
ATOM 741 C C . LYS A 1 95 ? -15.672 10.352 -38.676 1.00 35.81 95 LYS A C 1
ATOM 743 O O . LYS A 1 95 ? -15.623 9.535 -37.769 1.00 35.81 95 LYS A O 1
ATOM 748 N N . GLN A 1 96 ? -14.597 10.859 -39.284 1.00 41.62 96 GLN A N 1
ATOM 749 C CA . GLN A 1 96 ? -13.199 10.755 -38.875 1.00 41.62 96 GLN A CA 1
ATOM 750 C C . GLN A 1 96 ? -13.025 11.121 -37.389 1.00 41.62 96 GLN A C 1
ATOM 752 O O . GLN A 1 96 ? -12.933 12.294 -37.032 1.00 41.62 96 GLN A O 1
ATOM 757 N N . GLY A 1 97 ? -12.964 10.110 -36.527 1.00 38.59 97 GLY A N 1
ATOM 758 C CA . GLY A 1 97 ? -12.213 10.170 -35.279 1.00 38.59 97 GLY A CA 1
ATOM 759 C C . GLY A 1 97 ? -10.830 9.597 -35.560 1.00 38.59 97 GLY A C 1
ATOM 760 O O . GLY A 1 97 ? -10.721 8.569 -36.217 1.00 38.59 97 GLY A O 1
ATOM 761 N N . GLN A 1 98 ? -9.768 10.283 -35.146 1.00 40.59 98 GLN A N 1
ATOM 762 C CA . GLN A 1 98 ? -8.402 9.785 -35.291 1.00 40.59 98 GLN A CA 1
ATOM 763 C C . GLN A 1 98 ? -8.263 8.442 -34.561 1.00 40.59 98 GLN A C 1
ATOM 765 O O . GLN A 1 98 ? -8.145 8.418 -33.334 1.00 40.59 98 GLN A O 1
ATOM 770 N N . ASP A 1 99 ? -8.259 7.336 -35.305 1.00 43.97 99 ASP A N 1
ATOM 771 C CA . ASP A 1 99 ? -7.887 6.028 -34.778 1.00 43.97 99 ASP A CA 1
ATOM 772 C C . ASP A 1 99 ? -6.425 6.103 -34.332 1.00 43.97 99 ASP A C 1
ATOM 774 O O . ASP A 1 99 ? -5.491 6.060 -35.137 1.00 43.97 99 ASP A O 1
ATOM 778 N N . LYS A 1 100 ? -6.205 6.272 -33.023 1.00 60.25 100 LYS A N 1
ATOM 779 C CA . LYS A 1 100 ? -4.875 6.130 -32.431 1.00 60.25 100 LYS A CA 1
ATOM 780 C C . LYS A 1 100 ? -4.438 4.690 -32.670 1.00 60.25 100 LYS A C 1
ATOM 782 O O . LYS A 1 100 ? -4.915 3.772 -32.009 1.00 60.25 100 LYS A O 1
ATOM 787 N N . VAL A 1 101 ? -3.540 4.491 -33.630 1.00 70.25 101 VAL A N 1
ATOM 788 C CA . VAL A 1 101 ? -2.935 3.186 -33.899 1.00 70.25 101 VAL A CA 1
ATOM 789 C C . VAL A 1 101 ? -2.114 2.795 -32.671 1.00 70.25 101 VAL A C 1
ATOM 791 O O . VAL A 1 101 ? -1.021 3.310 -32.439 1.00 70.25 101 VAL A O 1
ATOM 794 N N . TYR A 1 102 ? -2.680 1.919 -31.844 1.00 75.25 102 TYR A N 1
ATOM 795 C CA . TYR A 1 102 ? -2.019 1.423 -30.645 1.00 75.25 102 TYR A CA 1
ATOM 796 C C . TYR A 1 102 ? -0.917 0.431 -31.007 1.00 75.25 102 TYR A C 1
ATOM 798 O O . TYR A 1 102 ? -1.116 -0.464 -31.831 1.00 75.25 102 TYR A O 1
ATOM 806 N N . HIS A 1 103 ? 0.230 0.538 -30.341 1.00 78.62 103 HIS A N 1
ATOM 807 C CA . HIS A 1 103 ? 1.298 -0.446 -30.486 1.00 78.62 103 HIS A CA 1
ATOM 808 C C . HIS A 1 103 ? 0.889 -1.784 -29.841 1.00 78.62 103 HIS A C 1
ATOM 810 O O . HIS A 1 103 ? 0.488 -1.819 -28.676 1.00 78.62 103 HIS A O 1
ATOM 816 N N . ARG A 1 104 ? 1.002 -2.891 -30.590 1.00 75.50 104 ARG A N 1
ATOM 817 C CA . ARG A 1 104 ? 0.604 -4.256 -30.171 1.00 75.50 104 ARG A CA 1
ATOM 818 C C . ARG A 1 104 ? 1.769 -5.257 -30.108 1.00 75.50 104 ARG A C 1
ATOM 820 O O . ARG A 1 104 ? 1.540 -6.458 -30.043 1.00 75.50 104 ARG A O 1
ATOM 827 N N . GLY A 1 105 ? 3.012 -4.780 -30.144 1.00 80.69 105 GLY A N 1
ATOM 828 C CA . GLY A 1 105 ? 4.195 -5.643 -30.074 1.00 80.69 105 GLY A CA 1
ATOM 829 C C . GLY A 1 105 ? 4.432 -6.271 -28.688 1.00 80.69 105 GLY A C 1
ATOM 830 O O . GLY A 1 105 ? 3.776 -5.879 -27.710 1.00 80.69 105 GLY A O 1
ATOM 831 N N . PRO A 1 106 ? 5.400 -7.207 -28.585 1.00 85.88 106 PRO A N 1
ATOM 832 C CA . PRO A 1 106 ? 5.761 -7.859 -27.327 1.00 85.88 106 PRO A CA 1
ATOM 833 C C . PRO A 1 106 ? 6.165 -6.835 -26.262 1.00 85.88 106 PRO A C 1
ATOM 835 O O . PRO A 1 106 ? 6.574 -5.718 -26.578 1.00 85.88 106 PRO A O 1
ATOM 838 N N . LEU A 1 107 ? 6.035 -7.209 -24.991 1.00 87.94 107 LEU A N 1
ATOM 839 C CA . LEU A 1 107 ? 6.412 -6.352 -23.869 1.00 87.94 107 LEU A CA 1
ATOM 840 C C . LEU A 1 107 ? 7.926 -6.395 -23.663 1.00 87.94 107 LEU A C 1
ATOM 842 O O . LEU A 1 107 ? 8.491 -7.471 -23.452 1.00 87.94 107 LEU A O 1
ATOM 846 N N . LYS A 1 108 ? 8.582 -5.233 -23.699 1.00 86.88 108 LYS A N 1
ATOM 847 C CA . LYS A 1 108 ? 10.010 -5.103 -23.387 1.00 86.88 108 LYS A CA 1
ATOM 848 C C . LYS A 1 108 ? 10.216 -4.092 -22.268 1.00 86.88 108 LYS A C 1
ATOM 850 O O . LYS A 1 108 ? 9.619 -3.020 -22.280 1.00 86.88 108 LYS A O 1
ATOM 855 N N . PHE A 1 109 ? 11.119 -4.420 -21.347 1.00 86.62 109 PHE A N 1
ATOM 856 C CA . PHE A 1 109 ? 11.484 -3.576 -20.208 1.00 86.62 109 PHE A CA 1
ATOM 857 C C . PHE A 1 109 ? 12.977 -3.238 -20.288 1.00 86.62 109 PHE A C 1
ATOM 859 O O . PHE A 1 109 ? 13.786 -3.926 -19.663 1.00 86.62 109 PHE A O 1
ATOM 866 N N . PRO A 1 110 ? 13.368 -2.247 -21.108 1.00 80.94 110 PRO A N 1
ATOM 867 C CA . PRO A 1 110 ? 14.778 -1.990 -21.401 1.00 80.94 110 PRO A CA 1
ATOM 868 C C . PRO A 1 110 ? 15.588 -1.633 -20.146 1.00 80.94 110 PRO A C 1
ATOM 870 O O . PRO A 1 110 ? 16.706 -2.109 -19.987 1.00 80.94 110 PRO A O 1
ATOM 873 N N . GLU A 1 111 ? 15.002 -0.863 -19.229 1.00 80.38 111 GLU A N 1
ATOM 874 C CA . GLU A 1 111 ? 15.698 -0.305 -18.058 1.00 80.38 111 GLU A CA 1
ATOM 875 C C . GLU A 1 111 ? 15.514 -1.146 -16.780 1.00 80.38 111 GLU A C 1
ATOM 877 O O . GLU A 1 111 ? 16.255 -1.003 -15.802 1.00 80.38 111 GLU A O 1
ATOM 882 N N . LEU A 1 112 ? 14.546 -2.068 -16.774 1.00 81.81 112 LEU A N 1
ATOM 883 C CA . LEU A 1 112 ? 14.197 -2.829 -15.572 1.00 81.81 112 LEU A CA 1
ATOM 884 C C . LEU A 1 112 ? 15.309 -3.800 -15.176 1.00 81.81 112 LEU A C 1
ATOM 886 O O . LEU A 1 112 ? 15.641 -3.927 -14.004 1.00 81.81 112 LEU A O 1
ATOM 890 N N . ALA A 1 113 ? 15.922 -4.470 -16.151 1.00 80.12 113 ALA A N 1
ATOM 891 C CA . ALA A 1 113 ? 16.990 -5.425 -15.870 1.00 80.12 113 ALA A CA 1
ATOM 892 C C . ALA A 1 113 ? 18.239 -4.746 -15.285 1.00 80.12 113 ALA A C 1
ATOM 894 O O . ALA A 1 113 ? 18.890 -5.311 -14.409 1.00 80.12 113 ALA A O 1
ATOM 895 N N . GLU A 1 114 ? 18.579 -3.548 -15.763 1.00 80.44 114 GLU A N 1
ATOM 896 C CA . GLU A 1 114 ? 19.709 -2.773 -15.246 1.00 80.44 114 GLU A CA 1
ATOM 897 C C . GLU A 1 114 ? 19.433 -2.294 -13.820 1.00 80.44 114 GLU A C 1
ATOM 899 O O . GLU A 1 114 ? 20.242 -2.507 -12.918 1.00 80.44 114 GLU A O 1
ATOM 904 N N . THR A 1 115 ? 18.244 -1.742 -13.582 1.00 78.50 115 THR A N 1
ATOM 905 C CA . THR A 1 115 ? 17.873 -1.261 -12.249 1.00 78.50 115 THR A CA 1
ATOM 906 C C . THR A 1 115 ? 17.743 -2.372 -11.210 1.00 78.50 115 THR A C 1
ATOM 908 O O . THR A 1 115 ? 18.231 -2.219 -10.092 1.00 78.50 115 THR A O 1
ATOM 911 N N . LEU A 1 116 ? 17.192 -3.531 -11.580 1.00 80.00 116 LEU A N 1
ATOM 912 C CA . LEU A 1 116 ? 17.130 -4.696 -10.691 1.00 80.00 116 LEU A CA 1
ATOM 913 C C . LEU A 1 116 ? 18.513 -5.287 -10.368 1.00 80.00 116 LEU A C 1
ATOM 915 O O . LEU A 1 116 ? 18.677 -5.953 -9.348 1.00 80.00 116 LEU A O 1
ATOM 919 N N . ARG A 1 117 ? 19.532 -5.062 -11.206 1.00 79.25 117 ARG A N 1
ATOM 920 C CA . ARG A 1 117 ? 20.909 -5.464 -10.873 1.00 79.25 117 ARG A CA 1
ATOM 921 C C . ARG A 1 117 ? 21.538 -4.540 -9.839 1.00 79.25 117 ARG A C 1
ATOM 923 O O . ARG A 1 117 ? 22.261 -5.022 -8.973 1.00 79.25 117 ARG A O 1
ATOM 930 N N . ASN A 1 118 ? 21.229 -3.247 -9.886 1.00 77.62 118 ASN A N 1
ATOM 931 C CA . ASN A 1 118 ? 21.792 -2.270 -8.950 1.00 77.62 118 ASN A CA 1
ATOM 932 C C . ASN A 1 118 ? 21.331 -2.508 -7.502 1.00 77.62 118 ASN A C 1
ATOM 934 O O . ASN A 1 118 ? 22.075 -2.231 -6.568 1.00 77.62 118 ASN A O 1
ATOM 938 N N . ILE A 1 119 ? 20.157 -3.113 -7.309 1.00 77.12 119 ILE A N 1
ATOM 939 C CA . ILE A 1 119 ? 19.605 -3.435 -5.983 1.00 77.12 119 ILE A CA 1
ATOM 940 C C . ILE A 1 119 ? 20.094 -4.777 -5.410 1.00 77.12 119 ILE A C 1
ATOM 942 O O . ILE A 1 119 ? 19.643 -5.191 -4.346 1.00 77.12 119 ILE A O 1
ATOM 946 N N . GLN A 1 120 ? 21.020 -5.489 -6.065 1.00 72.88 120 GLN A N 1
ATOM 947 C CA . GLN A 1 120 ? 21.509 -6.785 -5.559 1.00 72.88 120 GLN A CA 1
ATOM 948 C C . GLN A 1 120 ? 22.096 -6.695 -4.138 1.00 72.88 120 GLN A C 1
ATOM 950 O O . GLN A 1 120 ? 22.029 -7.665 -3.382 1.00 72.88 120 GLN A O 1
ATOM 955 N N . GLY A 1 121 ? 22.610 -5.523 -3.750 1.00 79.12 121 GLY A N 1
ATOM 956 C CA . GLY A 1 121 ? 23.133 -5.258 -2.410 1.00 79.12 121 GLY A CA 1
ATOM 957 C C . GLY A 1 121 ? 22.081 -5.218 -1.294 1.00 79.12 121 GLY A C 1
ATOM 958 O O . GLY A 1 121 ? 22.448 -5.341 -0.130 1.00 79.12 121 GLY A O 1
ATOM 959 N N . THR A 1 122 ? 20.785 -5.103 -1.604 1.00 82.25 122 THR A N 1
ATOM 960 C CA . THR A 1 122 ? 19.721 -4.961 -0.589 1.00 82.25 122 THR A CA 1
ATOM 961 C C . THR A 1 122 ? 19.147 -6.296 -0.103 1.00 82.25 122 THR A C 1
ATOM 963 O O . THR A 1 122 ? 18.114 -6.347 0.568 1.00 82.25 122 THR A O 1
ATOM 966 N N . GLY A 1 123 ? 19.801 -7.408 -0.452 1.00 80.81 123 GLY A N 1
ATOM 967 C CA . GLY A 1 123 ? 19.351 -8.748 -0.080 1.00 80.81 123 GLY A CA 1
ATOM 968 C C . GLY A 1 123 ? 18.142 -9.232 -0.883 1.00 80.81 123 GLY A C 1
ATOM 969 O O . GLY A 1 123 ? 17.447 -10.134 -0.428 1.00 80.81 123 GLY A O 1
ATOM 970 N N . GLY A 1 124 ? 17.904 -8.677 -2.080 1.00 81.12 124 GLY A N 1
ATOM 971 C CA . GLY A 1 124 ? 16.807 -9.087 -2.968 1.00 81.12 124 GLY A CA 1
ATOM 972 C C . GLY A 1 124 ? 16.845 -10.558 -3.401 1.00 81.12 124 GLY A C 1
ATOM 973 O O . GLY A 1 124 ? 15.824 -11.101 -3.797 1.00 81.12 124 GLY A O 1
ATOM 974 N N . ALA A 1 125 ? 17.983 -11.245 -3.250 1.00 80.12 125 ALA A N 1
ATOM 975 C CA . ALA A 1 125 ? 18.089 -12.692 -3.462 1.00 80.12 125 ALA A CA 1
ATOM 976 C C . ALA A 1 125 ? 17.423 -13.540 -2.357 1.00 80.12 125 ALA A C 1
ATOM 978 O O . ALA A 1 125 ? 17.230 -14.740 -2.544 1.00 80.12 125 ALA A O 1
ATOM 979 N N . TYR A 1 126 ? 17.098 -12.945 -1.205 1.00 85.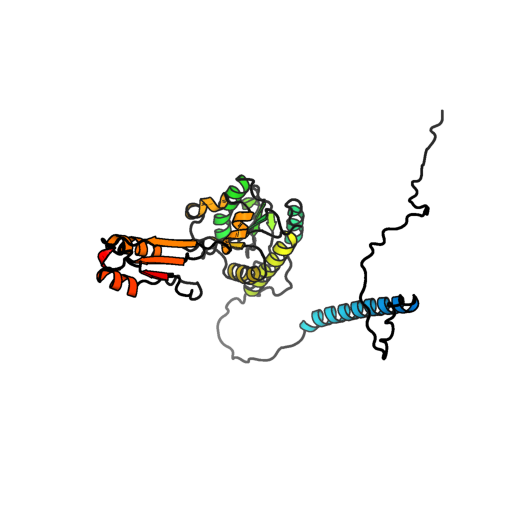38 126 TYR A N 1
ATOM 980 C CA . TYR A 1 126 ? 16.487 -13.635 -0.073 1.00 85.38 126 TYR A CA 1
ATOM 981 C C . TYR A 1 126 ? 15.020 -13.236 0.074 1.00 85.38 126 TYR A C 1
ATOM 983 O O . TYR A 1 126 ? 14.687 -12.054 0.040 1.00 85.38 126 TYR A O 1
ATOM 991 N N . GLU A 1 127 ? 14.153 -14.214 0.347 1.00 83.38 127 GLU A N 1
ATOM 992 C CA . GLU A 1 127 ? 12.729 -13.968 0.633 1.00 83.38 127 GLU A CA 1
ATOM 993 C C . GLU A 1 127 ? 12.515 -13.120 1.899 1.00 83.38 127 GLU A C 1
ATOM 995 O O . GLU A 1 127 ? 11.515 -12.417 2.029 1.00 83.38 127 GLU A O 1
ATOM 1000 N N . ARG A 1 128 ? 13.448 -13.199 2.857 1.00 87.94 128 ARG A N 1
ATOM 1001 C CA . ARG A 1 128 ? 13.467 -12.365 4.063 1.00 87.94 128 ARG A CA 1
ATOM 1002 C C . ARG A 1 128 ? 14.505 -11.271 3.887 1.00 87.94 128 ARG A C 1
ATOM 1004 O O . ARG A 1 128 ? 15.700 -11.519 4.028 1.00 87.94 128 ARG A O 1
ATOM 1011 N N . ASN A 1 129 ? 14.037 -10.067 3.603 1.00 91.69 129 ASN A N 1
ATOM 1012 C CA . ASN A 1 129 ? 14.872 -8.886 3.439 1.00 91.69 129 ASN A CA 1
ATOM 1013 C C . ASN A 1 129 ? 14.164 -7.658 4.035 1.00 91.69 129 ASN A C 1
ATOM 1015 O O . ASN A 1 129 ? 13.164 -7.788 4.741 1.00 91.69 129 ASN A O 1
ATOM 1019 N N . LYS A 1 130 ? 14.707 -6.464 3.789 1.00 93.62 130 LYS A N 1
ATOM 1020 C CA . LYS A 1 130 ? 14.132 -5.190 4.246 1.00 93.62 130 LYS A CA 1
ATOM 1021 C C . LYS A 1 130 ? 13.631 -4.321 3.090 1.00 93.62 130 LYS A C 1
ATOM 1023 O O . LYS A 1 130 ? 13.505 -3.110 3.255 1.00 93.62 130 LYS A O 1
ATOM 1028 N N . ASN A 1 131 ? 13.402 -4.918 1.922 1.00 92.25 131 ASN A N 1
ATOM 1029 C CA . ASN A 1 131 ? 13.003 -4.198 0.721 1.00 92.25 131 ASN A CA 1
ATOM 1030 C C . ASN A 1 131 ? 11.544 -3.765 0.832 1.00 92.25 131 ASN A C 1
ATOM 1032 O O . ASN A 1 131 ? 10.658 -4.594 1.036 1.00 92.25 131 ASN A O 1
ATOM 1036 N N . ILE A 1 132 ? 11.303 -2.469 0.669 1.00 94.06 132 ILE A N 1
ATOM 1037 C CA . ILE A 1 132 ? 9.972 -1.872 0.594 1.00 94.06 132 ILE A CA 1
ATOM 1038 C C . ILE A 1 132 ? 9.858 -1.160 -0.738 1.00 94.06 132 ILE A C 1
ATOM 1040 O O . ILE A 1 132 ? 10.734 -0.377 -1.098 1.00 94.06 132 ILE A O 1
ATOM 1044 N N . LEU A 1 133 ? 8.780 -1.435 -1.464 1.00 93.25 133 LEU A N 1
ATOM 1045 C CA . LEU A 1 133 ? 8.547 -0.866 -2.779 1.00 93.25 133 LEU A CA 1
ATOM 1046 C C . LEU A 1 133 ? 7.442 0.183 -2.710 1.00 93.25 133 LEU A C 1
ATOM 1048 O O . LEU A 1 133 ? 6.302 -0.140 -2.400 1.00 93.25 133 LEU A O 1
ATOM 1052 N N . PHE A 1 134 ? 7.754 1.420 -3.071 1.00 93.88 134 PHE A N 1
ATOM 1053 C CA . PHE A 1 134 ? 6.750 2.406 -3.457 1.00 93.88 134 PHE A CA 1
ATOM 1054 C C . PHE A 1 134 ? 6.554 2.317 -4.962 1.00 93.88 134 PHE A C 1
ATOM 1056 O O . PHE A 1 134 ? 7.530 2.341 -5.713 1.00 93.88 134 PHE A O 1
ATOM 1063 N N . ALA A 1 135 ? 5.311 2.201 -5.415 1.00 92.94 135 ALA A N 1
ATOM 1064 C CA . ALA A 1 135 ? 5.019 2.072 -6.833 1.00 92.94 135 ALA A CA 1
ATOM 1065 C C . ALA A 1 135 ? 3.920 3.044 -7.265 1.00 92.94 135 ALA A C 1
ATOM 1067 O O . ALA A 1 135 ? 2.912 3.201 -6.581 1.00 92.94 135 ALA A O 1
ATOM 1068 N N . ALA A 1 136 ? 4.122 3.673 -8.419 1.00 93.00 136 ALA A N 1
ATOM 1069 C CA . ALA A 1 136 ? 3.142 4.555 -9.035 1.00 93.00 136 ALA A CA 1
ATOM 1070 C C . ALA A 1 136 ? 3.177 4.450 -10.562 1.00 93.00 136 ALA A C 1
ATOM 1072 O O . ALA A 1 136 ? 4.192 4.088 -11.161 1.00 93.00 136 ALA A O 1
ATOM 1073 N N . SER A 1 137 ? 2.082 4.820 -11.213 1.00 91.56 137 SER A N 1
ATOM 1074 C CA . SER A 1 137 ? 2.004 4.944 -12.673 1.00 91.56 137 SER A CA 1
ATOM 1075 C C . SER A 1 137 ? 1.770 6.398 -13.106 1.00 91.56 137 SER A C 1
ATOM 1077 O O . SER A 1 137 ? 2.298 6.868 -14.119 1.00 91.56 137 SER A O 1
ATOM 1079 N N . SER A 1 138 ? 1.049 7.161 -12.296 1.00 90.06 138 SER A N 1
ATOM 1080 C CA . SER A 1 138 ? 0.803 8.586 -12.482 1.00 90.06 138 SER A CA 1
ATOM 1081 C C . SER A 1 138 ? 1.846 9.453 -11.774 1.00 90.06 138 SER A C 1
ATOM 1083 O O . SER A 1 138 ? 2.301 9.149 -10.671 1.00 90.06 138 SER A O 1
ATOM 1085 N N . ILE A 1 139 ? 2.172 10.605 -12.369 1.00 86.69 139 ILE A N 1
ATOM 1086 C CA . ILE A 1 139 ? 3.022 11.620 -11.726 1.00 86.69 139 ILE A CA 1
ATOM 1087 C C . ILE A 1 139 ? 2.358 12.238 -10.490 1.00 86.69 139 ILE A C 1
ATOM 1089 O O . ILE A 1 139 ? 3.050 12.618 -9.552 1.00 86.69 139 ILE A O 1
ATOM 1093 N N . ASN A 1 140 ? 1.024 12.314 -10.469 1.00 89.06 140 ASN A N 1
ATOM 1094 C CA . ASN A 1 140 ? 0.274 12.889 -9.350 1.00 89.06 140 ASN A CA 1
ATOM 1095 C C . ASN A 1 140 ? 0.276 11.960 -8.128 1.00 89.06 140 ASN A C 1
ATOM 1097 O O . ASN A 1 140 ? 0.310 12.422 -6.987 1.00 89.06 140 ASN A O 1
ATOM 1101 N N . SER A 1 141 ? 0.242 10.651 -8.381 1.00 90.81 141 SER A N 1
ATOM 1102 C CA . SER A 1 141 ? 0.450 9.624 -7.360 1.00 90.81 141 SER A CA 1
ATOM 1103 C C . SER A 1 141 ? 1.908 9.646 -6.895 1.00 90.81 141 SER A C 1
ATOM 1105 O O . SER A 1 141 ? 2.180 9.802 -5.706 1.00 90.81 141 SER A O 1
ATOM 1107 N N . ALA A 1 142 ? 2.864 9.652 -7.832 1.00 88.94 142 ALA A N 1
ATOM 1108 C CA . ALA A 1 142 ? 4.286 9.694 -7.505 1.00 88.94 142 ALA A CA 1
ATOM 1109 C C . ALA A 1 142 ? 4.671 10.910 -6.646 1.00 88.94 142 ALA A C 1
ATOM 1111 O O . ALA A 1 142 ? 5.391 10.750 -5.666 1.00 88.94 142 ALA A O 1
ATOM 1112 N N . SER A 1 143 ? 4.155 12.106 -6.945 1.00 87.38 143 SER A N 1
ATOM 1113 C CA . SER A 1 143 ? 4.417 13.309 -6.142 1.00 87.38 143 SER A CA 1
ATOM 1114 C C . SER A 1 143 ? 3.856 13.226 -4.721 1.00 87.38 143 SER A C 1
ATOM 1116 O O . SER A 1 143 ? 4.392 13.872 -3.828 1.00 87.38 143 SER A O 1
ATOM 1118 N N . THR A 1 144 ? 2.821 12.411 -4.505 1.00 88.44 144 THR A N 1
ATOM 1119 C CA . THR A 1 144 ? 2.253 12.140 -3.179 1.00 88.44 144 THR A CA 1
ATOM 1120 C C . THR A 1 144 ? 3.059 11.061 -2.441 1.00 88.44 144 THR A C 1
ATOM 1122 O O . THR A 1 144 ? 3.259 11.154 -1.234 1.00 88.44 144 THR A O 1
ATOM 1125 N N . LEU A 1 145 ? 3.542 10.030 -3.143 1.00 90.81 145 LEU A N 1
ATOM 1126 C CA . LEU A 1 145 ? 4.284 8.914 -2.543 1.00 90.81 145 LEU A CA 1
ATOM 1127 C C . LEU A 1 145 ? 5.748 9.247 -2.232 1.00 90.81 145 LEU A C 1
ATOM 1129 O O . LEU A 1 145 ? 6.292 8.746 -1.247 1.00 90.81 145 LEU A O 1
ATOM 1133 N N . LEU A 1 146 ? 6.391 10.078 -3.054 1.00 89.06 146 LEU A N 1
ATOM 1134 C CA . LEU A 1 146 ? 7.823 10.358 -2.950 1.00 89.06 146 LEU A CA 1
ATOM 1135 C C . LEU A 1 146 ? 8.244 10.959 -1.605 1.00 89.06 146 LEU A C 1
ATOM 1137 O O . LEU A 1 146 ? 9.164 10.406 -1.004 1.00 89.06 146 LEU A O 1
ATOM 1141 N N . PRO A 1 147 ? 7.581 12.002 -1.070 1.00 88.88 147 PRO A N 1
ATOM 1142 C CA . PRO A 1 147 ? 7.938 12.546 0.239 1.00 88.88 147 PRO A CA 1
ATOM 1143 C C . PRO A 1 147 ? 7.907 11.490 1.353 1.00 88.88 147 PRO A C 1
ATOM 1145 O O . PRO A 1 147 ? 8.796 11.455 2.204 1.00 88.88 147 PRO A O 1
ATOM 1148 N N . MET A 1 148 ? 6.930 10.577 1.321 1.00 89.69 148 MET A N 1
ATOM 1149 C CA . MET A 1 148 ? 6.840 9.480 2.291 1.00 89.69 148 MET A CA 1
ATOM 1150 C C . MET A 1 148 ? 7.943 8.438 2.102 1.00 89.69 148 MET A C 1
ATOM 1152 O O . MET A 1 148 ? 8.499 7.961 3.093 1.00 89.69 148 MET A O 1
ATOM 1156 N N . ALA A 1 149 ? 8.280 8.099 0.855 1.00 90.94 149 ALA A N 1
ATOM 1157 C CA . ALA A 1 149 ? 9.386 7.200 0.545 1.00 90.94 149 ALA A CA 1
ATOM 1158 C C . ALA A 1 149 ? 10.718 7.769 1.062 1.00 90.94 149 ALA A C 1
ATOM 1160 O O . ALA A 1 149 ? 11.462 7.064 1.743 1.00 90.94 149 ALA A O 1
ATOM 1161 N N . CYS A 1 150 ? 10.974 9.064 0.846 1.00 89.19 150 CYS A N 1
ATOM 1162 C CA . CYS A 1 150 ? 12.148 9.758 1.380 1.00 89.19 150 CYS A CA 1
ATOM 1163 C C . CYS A 1 150 ? 12.168 9.737 2.909 1.00 89.19 150 CYS A C 1
ATOM 1165 O O . CYS A 1 150 ? 13.188 9.420 3.516 1.00 89.19 150 CYS A O 1
ATOM 1167 N N . GLN A 1 151 ? 11.031 10.036 3.544 1.00 90.88 151 GLN A N 1
ATOM 1168 C CA . GLN A 1 151 ? 10.921 10.030 5.000 1.00 90.88 151 GLN A CA 1
ATOM 1169 C C . GLN A 1 151 ? 11.192 8.639 5.588 1.00 90.88 151 GLN A C 1
ATOM 1171 O O . GLN A 1 151 ? 11.836 8.540 6.632 1.00 90.88 151 GLN A O 1
ATOM 1176 N N . MET A 1 152 ? 10.720 7.578 4.924 1.00 92.06 152 MET A N 1
ATOM 1177 C CA . MET A 1 152 ? 10.982 6.194 5.319 1.00 92.06 152 MET A CA 1
ATOM 1178 C C . MET A 1 152 ? 12.453 5.823 5.112 1.00 92.06 152 MET A C 1
ATOM 1180 O O . MET A 1 152 ? 13.054 5.210 5.993 1.00 92.06 152 MET A O 1
ATOM 1184 N N . SER A 1 153 ? 13.050 6.236 3.991 1.00 89.56 153 SER A N 1
ATOM 1185 C CA . SER A 1 153 ? 14.473 6.023 3.707 1.00 89.56 153 SER A CA 1
ATOM 1186 C C . SER A 1 153 ? 15.355 6.698 4.759 1.00 89.56 153 SER A C 1
ATOM 1188 O O . SER A 1 153 ? 16.305 6.095 5.248 1.00 89.56 153 SER A O 1
ATOM 1190 N N . ALA A 1 154 ? 14.984 7.906 5.193 1.00 90.50 154 ALA A N 1
ATOM 1191 C CA . ALA A 1 154 ? 15.680 8.645 6.243 1.00 90.50 154 ALA A CA 1
ATOM 1192 C C . ALA A 1 154 ? 15.621 7.972 7.630 1.00 90.50 154 ALA A C 1
ATOM 1194 O O . ALA A 1 154 ? 16.382 8.349 8.514 1.00 90.50 154 ALA A O 1
ATOM 1195 N N . GLN A 1 155 ? 14.731 6.993 7.853 1.00 91.12 155 GLN A N 1
ATOM 1196 C CA . GLN A 1 155 ? 14.734 6.208 9.095 1.00 91.12 155 GLN A CA 1
ATOM 1197 C C . GLN A 1 155 ? 15.807 5.112 9.108 1.00 91.12 155 GLN A C 1
ATOM 1199 O O . GLN A 1 155 ? 16.021 4.515 10.160 1.00 91.12 155 GLN A O 1
ATOM 1204 N N . GLU A 1 156 ? 16.405 4.779 7.957 1.00 89.00 156 GLU A N 1
ATOM 1205 C CA . GLU A 1 156 ? 17.426 3.727 7.786 1.00 89.00 156 GLU A CA 1
ATOM 1206 C C . GLU A 1 156 ? 17.003 2.323 8.276 1.00 89.00 156 GLU A C 1
ATOM 1208 O O . GLU A 1 156 ? 17.816 1.409 8.423 1.00 89.00 156 GLU A O 1
ATOM 1213 N N . LYS A 1 157 ? 15.702 2.109 8.508 1.00 91.00 157 LYS A N 1
ATOM 1214 C CA . LYS A 1 157 ? 15.158 0.807 8.927 1.00 91.00 157 LYS A CA 1
ATOM 1215 C C . LYS A 1 157 ? 14.926 -0.139 7.755 1.00 91.00 157 LYS A C 1
ATOM 1217 O O . LYS A 1 157 ? 15.007 -1.354 7.944 1.00 91.00 157 LYS A O 1
ATOM 1222 N N . ASN A 1 158 ? 14.640 0.417 6.578 1.00 92.31 158 ASN A N 1
ATOM 1223 C CA . ASN A 1 158 ? 14.196 -0.298 5.385 1.00 92.31 158 ASN A CA 1
ATOM 1224 C C . ASN A 1 158 ? 15.031 0.109 4.168 1.00 92.31 158 ASN A C 1
ATOM 1226 O O . ASN A 1 158 ? 15.477 1.250 4.077 1.00 92.31 158 ASN A O 1
ATOM 1230 N N . HIS A 1 159 ? 15.174 -0.801 3.207 1.00 91.44 159 HIS A N 1
ATOM 1231 C CA . HIS A 1 159 ? 15.676 -0.481 1.873 1.00 91.44 159 HIS A CA 1
ATOM 1232 C C . HIS A 1 159 ? 14.492 -0.045 1.017 1.00 91.44 159 HIS A C 1
ATOM 1234 O O . HIS A 1 159 ? 13.677 -0.871 0.603 1.00 91.44 159 HIS A O 1
ATOM 1240 N N . VAL A 1 160 ? 14.358 1.264 0.830 1.00 91.25 160 VAL A N 1
ATOM 1241 C CA . VAL A 1 160 ? 13.238 1.854 0.101 1.00 91.25 160 VAL A CA 1
ATOM 1242 C C . VAL A 1 160 ? 13.572 1.904 -1.382 1.00 91.25 160 VAL A C 1
ATOM 1244 O O . VAL A 1 160 ? 14.584 2.471 -1.776 1.00 91.25 160 VAL A O 1
ATOM 1247 N N . HIS A 1 161 ? 12.687 1.336 -2.192 1.00 89.94 161 HIS A N 1
ATOM 1248 C CA . HIS A 1 161 ? 12.756 1.338 -3.647 1.00 89.94 161 HIS A CA 1
ATOM 1249 C C . HIS A 1 161 ? 11.562 2.093 -4.202 1.00 89.94 161 HIS A C 1
ATOM 1251 O O . HIS A 1 161 ? 10.459 2.010 -3.656 1.00 89.94 161 HIS A O 1
ATOM 1257 N N . PHE A 1 162 ? 11.763 2.792 -5.313 1.00 89.19 162 PHE A N 1
ATOM 1258 C CA . PHE A 1 162 ? 10.676 3.457 -6.022 1.00 89.19 162 PHE A CA 1
ATOM 1259 C C . PHE A 1 162 ? 10.569 2.921 -7.450 1.00 89.19 162 PHE A C 1
ATOM 1261 O O . PHE A 1 162 ? 11.561 2.906 -8.186 1.00 89.19 162 PHE A O 1
ATOM 1268 N N . ALA A 1 163 ? 9.370 2.486 -7.839 1.00 88.62 163 ALA A N 1
ATOM 1269 C CA . ALA A 1 163 ? 9.043 2.036 -9.186 1.00 88.62 163 ALA A CA 1
ATOM 1270 C C . ALA A 1 163 ? 8.036 2.974 -9.846 1.00 88.62 163 ALA A C 1
ATOM 1272 O O . ALA A 1 163 ? 6.936 3.180 -9.333 1.00 88.62 163 ALA A O 1
ATOM 1273 N N . LEU A 1 164 ? 8.386 3.487 -11.028 1.00 87.62 164 LEU A N 1
ATOM 1274 C CA . LEU A 1 164 ? 7.441 4.223 -11.862 1.00 87.62 164 LEU A CA 1
ATOM 1275 C C . LEU A 1 164 ? 7.099 3.456 -13.144 1.00 87.62 164 LEU A C 1
ATOM 1277 O O . LEU A 1 164 ? 7.970 3.172 -13.965 1.00 87.62 164 LEU A O 1
ATOM 1281 N N . MET A 1 165 ? 5.811 3.172 -13.336 1.00 88.38 165 MET A N 1
ATOM 1282 C CA . MET A 1 165 ? 5.253 2.442 -14.483 1.00 88.38 165 MET A CA 1
ATOM 1283 C C . MET A 1 165 ? 4.384 3.346 -15.374 1.00 88.38 165 MET A C 1
ATOM 1285 O O . MET A 1 165 ? 3.272 2.988 -15.761 1.00 88.38 165 MET A O 1
ATOM 1289 N N . SER A 1 166 ? 4.876 4.549 -15.686 1.00 84.69 166 SER A N 1
ATOM 1290 C CA . SER A 1 166 ? 4.064 5.576 -16.346 1.00 84.69 166 SER A CA 1
ATOM 1291 C C . SER A 1 166 ? 3.855 5.364 -17.845 1.00 84.69 166 SER A C 1
ATOM 1293 O O . SER A 1 166 ? 4.748 4.924 -18.575 1.00 84.69 166 SER A O 1
ATOM 1295 N N . ARG A 1 167 ? 2.678 5.792 -18.324 1.00 85.75 167 ARG A N 1
ATOM 1296 C CA . ARG A 1 167 ? 2.357 5.931 -19.751 1.00 85.75 167 ARG A CA 1
ATOM 1297 C C . ARG A 1 167 ? 3.230 6.993 -20.429 1.00 85.75 167 ARG A C 1
ATOM 1299 O O . ARG A 1 167 ? 3.646 6.814 -21.573 1.00 85.75 167 ARG A O 1
ATOM 1306 N N . LYS A 1 168 ? 3.488 8.118 -19.756 1.00 80.44 168 LYS A N 1
ATOM 1307 C CA . LYS A 1 168 ? 4.211 9.256 -20.343 1.00 80.44 168 LYS A CA 1
ATOM 1308 C C . LYS A 1 168 ? 5.713 9.122 -20.126 1.00 80.44 168 LYS A C 1
ATOM 1310 O O . LYS A 1 168 ? 6.169 8.609 -19.109 1.00 80.44 168 LYS A O 1
ATOM 1315 N N . GLU A 1 169 ? 6.476 9.609 -21.098 1.00 70.44 169 GLU A N 1
ATOM 1316 C CA . GLU A 1 169 ? 7.905 9.843 -20.924 1.00 70.44 169 GLU A CA 1
ATOM 1317 C C . GLU A 1 169 ? 8.071 11.053 -20.024 1.00 70.44 169 GLU A C 1
ATOM 1319 O O . GLU A 1 169 ? 7.828 12.185 -20.434 1.00 70.44 169 GLU A O 1
ATOM 1324 N N . ILE A 1 170 ? 8.386 10.796 -18.765 1.00 67.19 170 ILE A N 1
ATOM 1325 C CA . ILE A 1 170 ? 8.656 11.844 -17.797 1.00 67.19 170 ILE A CA 1
ATOM 1326 C C . ILE A 1 170 ? 10.148 11.740 -17.507 1.00 67.19 170 ILE A C 1
ATOM 1328 O O . ILE A 1 170 ? 10.597 10.648 -17.145 1.00 67.19 170 ILE A O 1
ATOM 1332 N N . PRO A 1 171 ? 10.932 12.823 -17.659 1.00 62.53 171 PRO A N 1
ATOM 1333 C CA . PRO A 1 171 ? 12.312 12.859 -17.197 1.00 62.53 171 PRO A CA 1
ATOM 1334 C C . PRO A 1 171 ? 12.320 12.856 -15.660 1.00 62.53 171 PRO A C 1
ATOM 1336 O O . PRO A 1 171 ? 12.543 13.849 -14.984 1.00 62.53 171 PRO A O 1
ATOM 1339 N N . ILE A 1 172 ? 12.054 11.684 -15.095 1.00 58.84 172 ILE A N 1
ATOM 1340 C CA . ILE A 1 172 ? 12.007 11.369 -13.660 1.00 58.84 172 ILE A CA 1
ATOM 1341 C C . ILE A 1 172 ? 13.382 11.515 -13.012 1.00 58.84 172 ILE A C 1
ATOM 1343 O O . ILE A 1 172 ? 13.493 11.589 -11.790 1.00 58.84 172 ILE A O 1
ATOM 1347 N N . LYS A 1 173 ? 14.424 11.605 -13.843 1.00 56.91 173 LYS A N 1
ATOM 1348 C CA . LYS A 1 173 ? 15.783 11.928 -13.438 1.00 56.91 173 LYS A CA 1
ATOM 1349 C C . LYS A 1 173 ? 15.807 13.169 -12.535 1.00 56.91 173 LYS A C 1
ATOM 1351 O O . LYS A 1 173 ? 16.419 13.111 -11.480 1.00 56.91 173 LYS A O 1
ATOM 1356 N N . GLU A 1 174 ? 15.032 14.208 -12.855 1.00 54.28 174 GLU A N 1
ATOM 1357 C CA . GLU A 1 174 ? 14.933 15.419 -12.024 1.00 54.28 174 GLU A CA 1
ATOM 1358 C C . GLU A 1 174 ? 14.094 15.222 -10.747 1.00 54.28 174 GLU A C 1
ATOM 1360 O O . GLU A 1 174 ? 14.415 15.792 -9.709 1.00 54.28 174 GLU A O 1
ATOM 1365 N N . LEU A 1 175 ? 13.051 14.383 -10.780 1.00 57.03 175 LEU A N 1
ATOM 1366 C CA . LEU A 1 175 ? 12.166 14.155 -9.625 1.00 57.03 175 LEU A CA 1
ATOM 1367 C C . LEU A 1 175 ? 12.775 13.218 -8.563 1.00 57.03 175 LEU A C 1
ATOM 1369 O O . LEU A 1 175 ? 12.431 13.320 -7.384 1.00 57.03 175 LEU A O 1
ATOM 1373 N N . LEU A 1 176 ? 13.670 12.304 -8.960 1.00 58.72 176 LEU A N 1
ATOM 1374 C CA . LEU A 1 176 ? 14.228 11.268 -8.078 1.00 58.72 176 LEU A CA 1
ATOM 1375 C C . LEU A 1 176 ? 15.695 11.486 -7.691 1.00 58.72 176 LEU A C 1
ATOM 1377 O O . LEU A 1 176 ? 16.095 11.024 -6.625 1.00 58.72 176 LEU A O 1
ATOM 1381 N N . GLU A 1 177 ? 16.505 12.191 -8.494 1.00 55.25 177 GLU A N 1
ATOM 1382 C CA . GLU A 1 177 ? 17.913 12.470 -8.134 1.00 55.25 177 GLU A CA 1
ATOM 1383 C C . GLU A 1 177 ? 18.051 13.401 -6.928 1.00 55.25 177 GLU A C 1
ATOM 1385 O O . GLU A 1 177 ? 19.057 13.346 -6.229 1.00 55.25 177 GLU A O 1
ATOM 1390 N N . ILE A 1 178 ? 17.011 14.177 -6.623 1.00 49.19 178 ILE A N 1
ATOM 1391 C CA . ILE A 1 178 ? 16.964 15.059 -5.451 1.00 49.19 178 ILE A CA 1
ATOM 1392 C C . ILE A 1 178 ? 16.793 14.259 -4.142 1.00 49.19 178 ILE A C 1
ATOM 1394 O O . ILE A 1 178 ? 17.070 14.772 -3.063 1.00 49.19 178 ILE A O 1
ATOM 1398 N N . ASN A 1 179 ? 16.373 12.992 -4.221 1.00 51.75 179 ASN A N 1
ATOM 1399 C CA . ASN A 1 179 ? 15.754 12.287 -3.097 1.00 51.75 179 ASN A CA 1
ATOM 1400 C C . ASN A 1 179 ? 16.501 11.035 -2.596 1.00 51.75 179 ASN A C 1
ATOM 1402 O O . ASN A 1 179 ? 16.063 10.428 -1.624 1.00 51.75 179 ASN A O 1
ATOM 1406 N N . GLY A 1 180 ? 17.629 10.655 -3.212 1.00 51.06 180 GLY A N 1
ATOM 1407 C CA . GLY A 1 180 ? 18.528 9.616 -2.677 1.00 51.06 180 GLY A CA 1
ATOM 1408 C C . GLY A 1 180 ? 17.964 8.186 -2.618 1.00 51.06 180 GLY A C 1
ATOM 1409 O O . GLY A 1 180 ? 18.484 7.372 -1.865 1.00 51.06 180 GLY A O 1
ATOM 1410 N N . ILE A 1 181 ? 16.912 7.877 -3.385 1.00 61.00 181 ILE A N 1
ATOM 1411 C CA . ILE A 1 181 ? 16.262 6.554 -3.413 1.00 61.00 181 ILE A CA 1
ATOM 1412 C C . ILE A 1 181 ? 16.834 5.699 -4.556 1.00 61.00 181 ILE A C 1
ATOM 1414 O O . ILE A 1 181 ? 16.999 6.191 -5.679 1.00 61.00 181 ILE A O 1
ATOM 1418 N N . ASP A 1 182 ? 17.085 4.411 -4.288 1.00 61.84 182 ASP A N 1
ATOM 1419 C CA . ASP A 1 182 ? 17.519 3.445 -5.301 1.00 61.84 182 ASP A CA 1
ATOM 1420 C C . ASP A 1 182 ? 16.437 3.265 -6.381 1.00 61.84 182 ASP A C 1
ATOM 1422 O O . ASP A 1 182 ? 15.255 3.011 -6.120 1.00 61.84 182 ASP A O 1
ATOM 1426 N N . LYS A 1 183 ? 16.849 3.481 -7.633 1.00 66.19 183 LYS A N 1
ATOM 1427 C CA . LYS A 1 183 ? 15.952 3.670 -8.780 1.00 66.19 183 LYS A CA 1
ATOM 1428 C C . LYS A 1 183 ? 15.545 2.315 -9.357 1.00 66.19 183 LYS A C 1
ATOM 1430 O O . LYS A 1 183 ? 16.418 1.576 -9.804 1.00 66.19 183 LYS A O 1
ATOM 1435 N N . SER A 1 184 ? 14.241 2.031 -9.457 1.00 60.53 184 SER A N 1
ATOM 1436 C CA . SER A 1 184 ? 13.728 0.917 -10.269 1.00 60.53 184 SER A CA 1
ATOM 1437 C C . SER A 1 184 ? 12.843 1.423 -11.412 1.00 60.53 184 SER A C 1
ATOM 1439 O O . SER A 1 184 ? 11.740 1.928 -11.215 1.00 60.53 184 SER A O 1
ATOM 1441 N N . TYR A 1 185 ? 13.350 1.332 -12.642 1.00 67.19 185 TYR A N 1
ATOM 1442 C CA . TYR A 1 185 ? 12.644 1.793 -13.836 1.00 67.19 185 TYR A CA 1
ATOM 1443 C C . TYR A 1 185 ? 11.936 0.608 -14.473 1.00 67.19 185 TYR A C 1
ATOM 1445 O O . TYR A 1 185 ? 12.520 -0.193 -15.195 1.00 67.19 185 TYR A O 1
ATOM 1453 N N . ALA A 1 186 ? 10.645 0.491 -14.190 1.00 67.56 186 ALA A N 1
ATOM 1454 C CA . ALA A 1 186 ? 9.811 -0.616 -14.638 1.00 67.56 186 ALA A CA 1
ATOM 1455 C C . ALA A 1 186 ? 8.967 -0.267 -15.876 1.00 67.56 186 ALA A C 1
ATOM 1457 O O . ALA A 1 186 ? 7.904 -0.844 -16.113 1.00 67.56 186 ALA A O 1
ATOM 1458 N N . ARG A 1 187 ? 9.429 0.704 -16.670 1.00 78.50 187 ARG A N 1
ATOM 1459 C CA . ARG A 1 187 ? 8.706 1.214 -17.835 1.00 78.50 187 ARG A CA 1
ATOM 1460 C C . ARG A 1 187 ? 8.772 0.230 -19.004 1.00 78.50 187 ARG A C 1
ATOM 1462 O O . ARG A 1 187 ? 9.829 -0.314 -19.320 1.00 78.50 187 ARG A O 1
ATOM 1469 N N . THR A 1 188 ? 7.633 0.042 -19.667 1.00 81.88 188 THR A N 1
ATOM 1470 C CA . THR A 1 188 ? 7.550 -0.739 -20.907 1.00 81.88 188 THR A CA 1
ATOM 1471 C C . THR A 1 188 ? 7.881 0.112 -22.126 1.00 81.88 188 THR A C 1
ATOM 1473 O O . THR A 1 188 ? 7.606 1.314 -22.176 1.00 81.88 188 THR A O 1
ATOM 1476 N N . ASP A 1 189 ? 8.414 -0.534 -23.152 1.00 81.38 189 ASP A N 1
ATOM 1477 C CA . ASP A 1 189 ? 8.553 0.040 -24.483 1.00 81.38 189 ASP A CA 1
ATOM 1478 C C . ASP A 1 189 ? 7.217 0.572 -25.040 1.00 81.38 189 ASP A C 1
ATOM 1480 O O . ASP A 1 189 ? 6.149 -0.024 -24.870 1.00 81.38 189 ASP A O 1
ATOM 1484 N N . TYR A 1 190 ? 7.271 1.719 -25.723 1.00 82.06 190 TYR A N 1
ATOM 1485 C CA . TYR A 1 190 ? 6.108 2.369 -26.345 1.00 82.06 190 TYR A CA 1
ATOM 1486 C C . TYR A 1 190 ? 4.932 2.635 -25.388 1.00 82.06 190 TYR A C 1
ATOM 1488 O O . TYR A 1 190 ? 3.772 2.622 -25.805 1.00 82.06 190 TYR A O 1
ATOM 1496 N N . ALA A 1 191 ? 5.200 2.885 -24.102 1.00 84.00 191 ALA A N 1
ATOM 1497 C CA . ALA A 1 191 ? 4.148 3.124 -23.111 1.00 84.00 191 ALA A CA 1
ATOM 1498 C C . ALA A 1 191 ? 3.156 4.227 -23.543 1.00 84.00 191 ALA A C 1
ATOM 1500 O O . ALA A 1 191 ? 1.952 4.068 -23.368 1.00 84.00 191 ALA A O 1
ATOM 1501 N N . SER A 1 192 ? 3.634 5.293 -24.196 1.00 85.62 192 SER A N 1
ATOM 1502 C CA . SER A 1 192 ? 2.826 6.455 -24.604 1.00 85.62 192 SER A CA 1
ATOM 1503 C C . SER A 1 192 ? 1.786 6.151 -25.685 1.00 85.62 192 SER A C 1
ATOM 1505 O O . SER A 1 192 ? 0.739 6.798 -25.722 1.00 85.62 192 SER A O 1
ATOM 1507 N N . THR A 1 193 ? 2.055 5.166 -26.542 1.00 87.06 193 THR A N 1
ATOM 1508 C CA . THR A 1 193 ? 1.197 4.757 -27.667 1.00 87.06 193 THR A CA 1
ATOM 1509 C C . THR A 1 193 ? 0.534 3.398 -27.436 1.00 87.06 193 THR A C 1
ATOM 1511 O O . THR A 1 193 ? -0.071 2.830 -28.344 1.00 87.06 193 THR A O 1
ATOM 1514 N N . SER A 1 194 ? 0.635 2.854 -26.224 1.00 87.19 194 SER A N 1
ATOM 1515 C CA . SER A 1 194 ? 0.056 1.561 -25.861 1.00 87.19 194 SER A CA 1
ATOM 1516 C C . SER A 1 194 ? -1.406 1.674 -25.449 1.00 87.19 194 SER A C 1
ATOM 1518 O O . SER A 1 194 ? -1.834 2.680 -24.884 1.00 87.19 194 SER A O 1
ATOM 1520 N N . SER A 1 195 ? -2.172 0.614 -25.709 1.00 89.12 195 SER A N 1
ATOM 1521 C CA . SER A 1 195 ? -3.521 0.472 -25.161 1.00 89.12 195 SER A CA 1
ATOM 1522 C C . SER A 1 195 ? -3.473 0.199 -23.654 1.00 89.12 195 SER A C 1
ATOM 1524 O O . SER A 1 195 ? -2.471 -0.287 -23.125 1.00 89.12 195 SER A O 1
ATOM 1526 N N . GLU A 1 196 ? -4.580 0.455 -22.957 1.00 89.81 196 GLU A N 1
ATOM 1527 C CA . GLU A 1 196 ? -4.699 0.193 -21.514 1.00 89.81 196 GLU A CA 1
ATOM 1528 C C . GLU A 1 196 ? -4.506 -1.272 -21.155 1.00 89.81 196 GLU A C 1
ATOM 1530 O O . GLU A 1 196 ? -3.826 -1.576 -20.181 1.00 89.81 196 GLU A O 1
ATOM 1535 N N . LEU A 1 197 ? -5.014 -2.185 -21.984 1.00 90.50 197 LEU A N 1
ATOM 1536 C CA . LEU A 1 197 ? -4.805 -3.616 -21.788 1.00 90.50 197 LEU A CA 1
ATOM 1537 C C . LEU A 1 197 ? -3.316 -3.985 -21.862 1.00 90.50 197 LEU A C 1
ATOM 1539 O O . LEU A 1 197 ? -2.826 -4.733 -21.017 1.00 90.50 197 LEU A O 1
ATOM 1543 N N . ARG A 1 198 ? -2.572 -3.428 -22.832 1.00 89.94 198 ARG A N 1
ATOM 1544 C CA . ARG A 1 198 ? -1.123 -3.662 -22.945 1.00 89.94 198 ARG A CA 1
ATOM 1545 C C . ARG A 1 198 ? -0.383 -3.091 -21.736 1.00 89.94 198 ARG A C 1
ATOM 1547 O O . ARG A 1 198 ? 0.518 -3.749 -21.231 1.00 89.94 198 ARG A O 1
ATOM 1554 N N . LEU A 1 199 ? -0.778 -1.914 -21.248 1.00 91.88 199 LEU A N 1
ATOM 1555 C CA . LEU A 1 199 ? -0.189 -1.297 -20.054 1.00 91.88 199 LEU A CA 1
ATOM 1556 C C . LEU A 1 199 ? -0.509 -2.069 -18.768 1.00 91.88 199 LEU A C 1
ATOM 1558 O O . LEU A 1 199 ? 0.373 -2.231 -17.930 1.00 91.88 199 LEU A O 1
ATOM 1562 N N . LYS A 1 200 ? -1.725 -2.611 -18.635 1.00 93.88 200 LYS A N 1
ATOM 1563 C CA . LYS A 1 200 ? -2.096 -3.517 -17.541 1.00 93.88 200 LYS A CA 1
ATOM 1564 C C . LYS A 1 200 ? -1.195 -4.752 -17.539 1.00 93.88 200 LYS A C 1
ATOM 1566 O O . LYS A 1 200 ? -0.571 -5.058 -16.528 1.00 93.88 200 LYS A O 1
ATOM 1571 N N . LEU A 1 201 ? -1.069 -5.427 -18.685 1.00 93.00 201 LEU A N 1
ATOM 1572 C CA . LEU A 1 201 ? -0.189 -6.592 -18.832 1.00 93.00 201 LEU A CA 1
ATOM 1573 C C . LEU A 1 201 ? 1.283 -6.241 -18.581 1.00 93.00 201 LEU A C 1
ATOM 1575 O O . LEU A 1 201 ? 2.006 -7.023 -17.965 1.00 93.00 201 LEU A O 1
ATOM 1579 N N . ALA A 1 202 ? 1.721 -5.057 -19.014 1.00 92.06 202 ALA A N 1
ATOM 1580 C CA . ALA A 1 202 ? 3.057 -4.552 -18.737 1.00 92.06 202 ALA A CA 1
ATOM 1581 C C . ALA A 1 202 ? 3.302 -4.383 -17.234 1.00 92.06 202 ALA A C 1
ATOM 1583 O O . ALA A 1 202 ? 4.320 -4.854 -16.737 1.00 92.06 202 ALA A O 1
ATOM 1584 N N . ALA A 1 203 ? 2.362 -3.774 -16.509 1.00 92.94 203 ALA A N 1
ATOM 1585 C CA . ALA A 1 203 ? 2.458 -3.598 -15.065 1.00 92.94 203 ALA A CA 1
ATOM 1586 C C . ALA A 1 203 ? 2.484 -4.948 -14.328 1.00 92.94 203 ALA A C 1
ATOM 1588 O O . ALA A 1 203 ? 3.374 -5.171 -13.511 1.00 92.94 203 ALA A O 1
ATOM 1589 N N . ILE A 1 204 ? 1.596 -5.886 -14.684 1.00 92.81 204 ILE A N 1
ATOM 1590 C CA . ILE A 1 204 ? 1.597 -7.259 -14.141 1.00 92.81 204 ILE A CA 1
ATOM 1591 C C . ILE A 1 204 ? 2.974 -7.905 -14.337 1.00 92.81 204 ILE A C 1
ATOM 1593 O O . ILE A 1 204 ? 3.586 -8.408 -13.394 1.00 92.81 204 ILE A O 1
ATOM 1597 N N . ARG A 1 205 ? 3.501 -7.858 -15.566 1.00 91.75 205 ARG A N 1
ATOM 1598 C CA . ARG A 1 205 ? 4.786 -8.480 -15.897 1.00 91.75 205 ARG A CA 1
ATOM 1599 C C . ARG A 1 205 ? 5.963 -7.798 -15.200 1.00 91.75 205 ARG A C 1
ATOM 1601 O O . ARG A 1 205 ? 6.908 -8.475 -14.804 1.00 91.75 205 ARG A O 1
ATOM 1608 N N . ALA A 1 206 ? 5.909 -6.484 -15.033 1.00 91.00 206 ALA A N 1
ATOM 1609 C CA . ALA A 1 206 ? 6.916 -5.741 -14.300 1.00 91.00 206 ALA A CA 1
ATOM 1610 C C . ALA A 1 206 ? 6.917 -6.105 -12.810 1.00 91.00 206 ALA A C 1
ATOM 1612 O O . ALA A 1 206 ? 7.977 -6.414 -12.270 1.00 91.00 206 ALA A O 1
ATOM 1613 N N . PHE A 1 207 ? 5.748 -6.162 -12.165 1.00 91.19 207 PHE A N 1
ATOM 1614 C CA . PHE A 1 207 ? 5.638 -6.624 -10.779 1.00 91.19 207 PHE A CA 1
ATOM 1615 C C . PHE A 1 207 ? 6.096 -8.071 -10.612 1.00 91.19 207 PHE A C 1
ATOM 1617 O O . PHE A 1 207 ? 6.760 -8.377 -9.631 1.00 91.19 207 PHE A O 1
ATOM 1624 N N . PHE A 1 208 ? 5.833 -8.943 -11.588 1.00 91.00 208 PHE A N 1
ATOM 1625 C CA . PHE A 1 208 ? 6.386 -10.297 -11.587 1.00 91.00 208 PHE A CA 1
ATOM 1626 C C . PHE A 1 208 ? 7.922 -10.295 -11.536 1.00 91.00 208 PHE A C 1
ATOM 1628 O O . PHE A 1 208 ? 8.514 -11.069 -10.788 1.00 91.00 208 PHE A O 1
ATOM 1635 N N . TYR A 1 209 ? 8.594 -9.433 -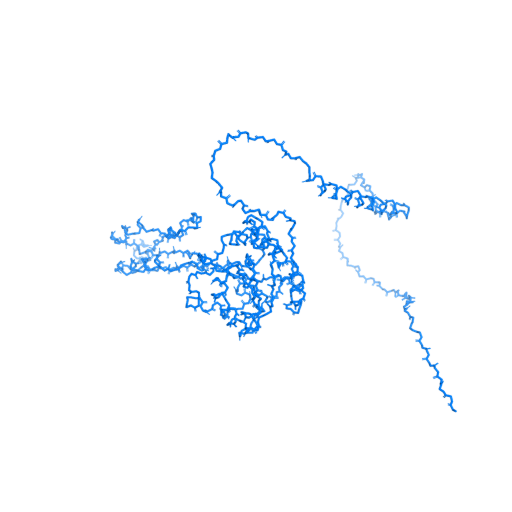12.304 1.00 88.81 209 TYR A N 1
ATOM 1636 C CA . TYR A 1 209 ? 10.052 -9.318 -12.220 1.00 88.81 209 TYR A CA 1
ATOM 1637 C C . TYR A 1 209 ? 10.505 -8.727 -10.885 1.00 88.81 209 TYR A C 1
ATOM 1639 O O . TYR A 1 209 ? 11.436 -9.251 -10.281 1.00 88.81 209 TYR A O 1
ATOM 1647 N N . VAL A 1 210 ? 9.843 -7.676 -10.400 1.00 89.31 210 VAL A N 1
ATOM 1648 C CA . VAL A 1 210 ? 10.182 -7.078 -9.103 1.00 89.31 210 VAL A CA 1
ATOM 1649 C C . VAL A 1 210 ? 10.045 -8.104 -7.978 1.00 89.31 210 VAL A C 1
ATOM 1651 O O . VAL A 1 210 ? 10.967 -8.240 -7.183 1.00 89.31 210 VAL A O 1
ATOM 1654 N N . GLU A 1 211 ? 8.978 -8.898 -7.957 1.00 89.25 211 GLU A N 1
ATOM 1655 C CA . GLU A 1 211 ? 8.797 -9.949 -6.954 1.00 89.25 211 GLU A CA 1
ATOM 1656 C C . GLU A 1 211 ? 9.937 -10.972 -6.989 1.00 89.25 211 GLU A C 1
ATOM 1658 O O . GLU A 1 211 ? 10.552 -11.236 -5.963 1.00 89.25 211 GLU A O 1
ATOM 1663 N N . ASN A 1 212 ? 10.284 -11.488 -8.172 1.00 87.75 212 ASN A N 1
ATOM 1664 C CA . ASN A 1 212 ? 11.293 -12.546 -8.302 1.00 87.75 212 ASN A CA 1
ATOM 1665 C C . ASN A 1 212 ? 12.742 -12.087 -8.059 1.00 87.75 212 ASN A C 1
ATOM 1667 O O . ASN A 1 212 ? 13.608 -12.923 -7.805 1.00 87.75 212 ASN A O 1
ATOM 1671 N N . PHE A 1 213 ? 13.041 -10.792 -8.197 1.00 85.81 213 PHE A N 1
ATOM 1672 C CA . PHE A 1 213 ? 14.410 -10.272 -8.072 1.00 85.81 213 PHE A CA 1
ATOM 1673 C C . PHE A 1 213 ? 14.635 -9.404 -6.826 1.00 85.81 213 PHE A C 1
ATOM 1675 O O . PHE A 1 213 ? 15.755 -9.354 -6.323 1.00 85.81 213 PHE A O 1
ATOM 1682 N N . MET A 1 214 ? 13.601 -8.720 -6.329 1.00 87.75 214 MET A N 1
ATOM 1683 C CA . MET A 1 214 ? 13.670 -7.843 -5.153 1.00 87.75 214 MET A CA 1
ATOM 1684 C C . MET A 1 214 ? 13.021 -8.479 -3.916 1.00 87.75 214 MET A C 1
ATOM 1686 O O . MET A 1 214 ? 13.449 -8.168 -2.804 1.00 87.75 214 MET A O 1
ATOM 1690 N N . HIS A 1 215 ? 12.010 -9.342 -4.088 1.00 90.81 215 HIS A N 1
ATOM 1691 C CA . HIS A 1 215 ? 11.192 -9.919 -3.010 1.00 90.81 215 HIS A CA 1
ATOM 1692 C C . HIS A 1 215 ? 10.752 -8.866 -1.968 1.00 90.81 215 HIS A C 1
ATOM 1694 O O . HIS A 1 215 ? 11.154 -8.953 -0.800 1.00 90.81 215 HIS A O 1
ATOM 1700 N N . PRO A 1 216 ? 10.008 -7.814 -2.365 1.00 92.62 216 PRO A N 1
ATOM 1701 C CA . PRO A 1 216 ? 9.586 -6.764 -1.447 1.00 92.62 216 PRO A CA 1
ATOM 1702 C C . PRO A 1 216 ? 8.732 -7.327 -0.304 1.00 92.62 216 PRO A C 1
ATOM 1704 O O . PRO A 1 216 ? 7.844 -8.151 -0.505 1.00 92.62 216 PRO A O 1
ATOM 1707 N N . GLN A 1 217 ? 8.961 -6.842 0.913 1.00 93.88 217 GLN A N 1
ATOM 1708 C CA . GLN A 1 217 ? 8.162 -7.216 2.082 1.00 93.88 217 GLN A CA 1
ATOM 1709 C C . GLN A 1 217 ? 6.782 -6.545 2.063 1.00 93.88 217 GLN A C 1
ATOM 1711 O O . GLN A 1 217 ? 5.779 -7.140 2.460 1.00 93.88 217 GLN A O 1
ATOM 1716 N N . ALA A 1 218 ? 6.725 -5.314 1.555 1.00 94.19 218 ALA A N 1
ATOM 1717 C CA . ALA A 1 218 ? 5.486 -4.597 1.303 1.00 94.19 218 ALA A CA 1
ATOM 1718 C C . ALA A 1 218 ? 5.599 -3.730 0.048 1.00 94.19 218 ALA A C 1
ATOM 1720 O O . ALA A 1 218 ? 6.679 -3.230 -0.286 1.00 94.19 218 ALA A O 1
ATOM 1721 N N . ILE A 1 219 ? 4.462 -3.551 -0.617 1.00 94.38 219 ILE A N 1
ATOM 1722 C CA . ILE A 1 219 ? 4.288 -2.685 -1.775 1.00 94.38 219 ILE A CA 1
ATOM 1723 C C . ILE A 1 219 ? 3.263 -1.613 -1.413 1.00 94.38 219 ILE A C 1
ATOM 1725 O O . ILE A 1 219 ? 2.145 -1.929 -1.011 1.00 94.38 219 ILE A O 1
ATOM 1729 N N . ILE A 1 220 ? 3.652 -0.351 -1.543 1.00 94.38 220 ILE A N 1
ATOM 1730 C CA . ILE A 1 220 ? 2.864 0.818 -1.163 1.00 94.38 220 ILE A CA 1
ATOM 1731 C C . ILE A 1 220 ? 2.458 1.571 -2.432 1.00 94.38 220 ILE A C 1
ATOM 1733 O O . ILE A 1 220 ? 3.319 1.955 -3.228 1.00 94.38 220 ILE A O 1
ATOM 1737 N N . VAL A 1 221 ? 1.155 1.794 -2.607 1.00 93.94 221 VAL A N 1
ATOM 1738 C CA . VAL A 1 221 ? 0.572 2.492 -3.767 1.00 93.94 221 VAL A CA 1
ATOM 1739 C C . VAL A 1 221 ? -0.471 3.519 -3.332 1.00 93.94 221 VAL A C 1
ATOM 1741 O O . VAL A 1 221 ? -1.076 3.384 -2.270 1.00 93.94 221 VAL A O 1
ATOM 1744 N N . ASP A 1 222 ? -0.703 4.540 -4.153 1.00 92.19 222 ASP A N 1
ATOM 1745 C CA . ASP A 1 222 ? -1.820 5.480 -3.987 1.00 92.19 222 ASP A CA 1
ATOM 1746 C C . ASP A 1 222 ? -3.099 4.847 -4.557 1.00 92.19 222 ASP A C 1
ATOM 1748 O O . ASP A 1 222 ? -3.136 4.521 -5.740 1.00 92.19 222 ASP A O 1
ATOM 1752 N N . SER A 1 223 ? -4.142 4.654 -3.743 1.00 88.50 223 SER A N 1
ATOM 1753 C CA . SER A 1 223 ? -5.419 4.074 -4.198 1.00 88.50 223 SER A CA 1
ATOM 1754 C C . SER A 1 223 ? -6.468 5.111 -4.599 1.00 88.50 223 SER A C 1
ATOM 1756 O O . SER A 1 223 ? -7.622 4.767 -4.870 1.00 88.50 223 SER A O 1
ATOM 1758 N N . THR A 1 224 ? -6.094 6.389 -4.630 1.00 87.94 224 THR A N 1
ATOM 1759 C CA . THR A 1 224 ? -6.981 7.481 -5.029 1.00 87.94 224 THR A CA 1
ATOM 1760 C C . THR A 1 224 ? -7.106 7.584 -6.549 1.00 87.94 224 THR A C 1
ATOM 1762 O O . THR A 1 224 ? -6.341 6.998 -7.310 1.00 87.94 224 THR A O 1
ATOM 1765 N N . GLN A 1 225 ? -8.035 8.423 -7.015 1.00 87.12 225 GLN A N 1
ATOM 1766 C CA . GLN A 1 225 ? -8.231 8.715 -8.445 1.00 87.12 225 GLN A CA 1
ATOM 1767 C C . GLN A 1 225 ? -7.039 9.443 -9.101 1.00 87.12 225 GLN A C 1
ATOM 1769 O O . GLN A 1 225 ? -7.080 9.760 -10.287 1.00 87.12 225 GLN A O 1
ATOM 1774 N N . LYS A 1 226 ? -5.989 9.774 -8.336 1.00 88.69 226 LYS A N 1
ATOM 1775 C CA . LYS A 1 226 ? -4.740 10.311 -8.887 1.00 88.69 226 LYS A CA 1
ATOM 1776 C C . LYS A 1 226 ? -3.924 9.247 -9.608 1.00 88.69 226 LYS A C 1
ATOM 1778 O O . LYS A 1 226 ? -3.061 9.619 -10.408 1.00 88.69 226 LYS A O 1
ATOM 1783 N N . GLU A 1 227 ? -4.144 7.979 -9.278 1.00 93.12 227 GLU A N 1
ATOM 1784 C CA . GLU A 1 227 ? -3.461 6.840 -9.870 1.00 93.12 227 GLU A CA 1
ATOM 1785 C C . GLU A 1 227 ? -4.236 6.280 -11.070 1.00 93.12 227 GLU A C 1
ATOM 1787 O O . GLU A 1 227 ? -5.435 6.497 -11.223 1.00 93.12 227 GLU A O 1
ATOM 1792 N N . GLU A 1 228 ? -3.531 5.581 -11.954 1.00 92.50 228 GLU A N 1
ATOM 1793 C CA . GLU A 1 228 ? -4.122 4.985 -13.150 1.00 92.50 228 GLU A CA 1
ATOM 1794 C C . GLU A 1 228 ? -4.861 3.670 -12.830 1.00 92.50 228 GLU A C 1
ATOM 1796 O O . GLU A 1 228 ? -4.291 2.739 -12.251 1.00 92.50 228 GLU A O 1
ATOM 1801 N N . ASP A 1 229 ? -6.105 3.530 -13.298 1.00 92.75 229 ASP A N 1
ATOM 1802 C CA . ASP A 1 229 ? -6.945 2.352 -13.022 1.00 92.75 229 ASP A CA 1
ATOM 1803 C C . ASP A 1 229 ? -6.318 1.037 -13.506 1.00 92.75 229 ASP A C 1
ATOM 1805 O O . ASP A 1 229 ? -6.377 0.016 -12.816 1.00 92.75 229 ASP A O 1
ATOM 1809 N N . TYR A 1 230 ? -5.679 1.046 -14.683 1.00 92.50 230 TYR A N 1
ATOM 1810 C CA . TYR A 1 230 ? -5.026 -0.149 -15.229 1.00 92.50 230 TYR A CA 1
ATOM 1811 C C . TYR A 1 230 ? -3.906 -0.657 -14.312 1.00 92.50 230 TYR A C 1
ATOM 1813 O O . TYR A 1 230 ? -3.663 -1.862 -14.246 1.00 92.50 230 TYR A O 1
ATOM 1821 N N . PHE A 1 231 ? -3.225 0.255 -13.613 1.00 94.44 231 PHE A N 1
ATOM 1822 C CA . PHE A 1 231 ? -2.123 -0.052 -12.712 1.00 94.44 231 PHE A CA 1
ATOM 1823 C C . PHE A 1 231 ? -2.646 -0.619 -11.390 1.00 94.44 231 PHE A C 1
ATOM 1825 O O . PHE A 1 231 ? -2.162 -1.658 -10.942 1.00 94.44 231 PHE A O 1
ATOM 1832 N N . LEU A 1 232 ? -3.689 -0.008 -10.817 1.00 93.44 232 LEU A N 1
ATOM 1833 C CA . LEU A 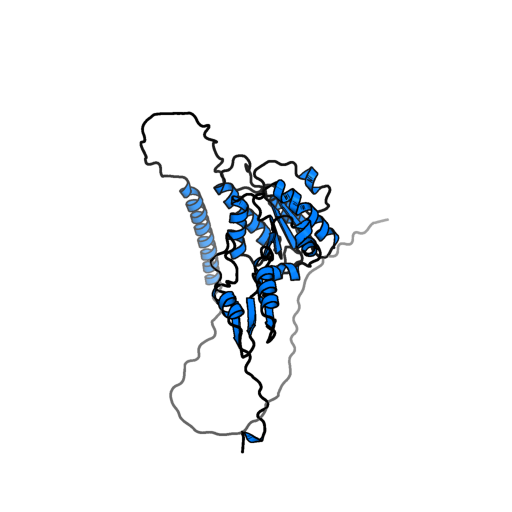1 232 ? -4.340 -0.516 -9.606 1.00 93.44 232 LEU A CA 1
ATOM 1834 C C . LEU A 1 232 ? -4.948 -1.905 -9.816 1.00 93.44 232 LEU A C 1
ATOM 1836 O O . LEU A 1 232 ? -4.830 -2.779 -8.960 1.00 93.44 232 LEU A O 1
ATOM 1840 N N . GLN A 1 233 ? -5.565 -2.146 -10.972 1.00 92.69 233 GLN A N 1
ATOM 1841 C CA . GLN A 1 233 ? -6.041 -3.485 -11.311 1.00 92.69 233 GLN A CA 1
ATOM 1842 C C . GLN A 1 233 ? -4.881 -4.470 -11.477 1.00 92.69 233 GLN A C 1
ATOM 1844 O O . GLN A 1 233 ? -4.938 -5.566 -10.935 1.00 92.69 233 GLN A O 1
ATOM 1849 N N . ALA A 1 234 ? -3.816 -4.082 -12.186 1.00 92.38 234 ALA A N 1
ATOM 1850 C CA . ALA A 1 234 ? -2.645 -4.933 -12.384 1.00 92.38 234 ALA A CA 1
ATOM 1851 C C . ALA A 1 234 ? -2.008 -5.382 -11.062 1.00 92.38 234 ALA A C 1
ATOM 1853 O O . ALA A 1 234 ? -1.696 -6.561 -10.910 1.00 92.38 234 ALA A O 1
ATOM 1854 N N . ILE A 1 235 ? -1.823 -4.465 -10.106 1.00 91.75 235 ILE A N 1
ATOM 1855 C CA . ILE A 1 235 ? -1.202 -4.807 -8.824 1.00 91.75 235 ILE A CA 1
ATOM 1856 C C . ILE A 1 235 ? -2.121 -5.665 -7.951 1.00 91.75 235 ILE A C 1
ATOM 1858 O O . ILE A 1 235 ? -1.647 -6.618 -7.340 1.00 91.75 235 ILE A O 1
ATOM 1862 N N . ARG A 1 236 ? -3.431 -5.388 -7.929 1.00 91.12 236 ARG A N 1
ATOM 1863 C CA . ARG A 1 236 ? -4.412 -6.211 -7.202 1.00 91.12 236 ARG A CA 1
ATOM 1864 C C . ARG A 1 236 ? -4.497 -7.624 -7.770 1.00 91.12 236 ARG A C 1
ATOM 1866 O O . ARG A 1 236 ? -4.548 -8.575 -6.998 1.00 91.12 236 ARG A O 1
ATOM 1873 N N . ASP A 1 237 ? -4.452 -7.766 -9.093 1.00 89.62 237 ASP A N 1
ATOM 1874 C CA . ASP A 1 237 ? -4.427 -9.074 -9.750 1.00 89.62 237 ASP A CA 1
ATOM 1875 C C . ASP A 1 237 ? -3.126 -9.821 -9.398 1.00 89.62 237 ASP A C 1
ATOM 1877 O O . ASP A 1 237 ? -3.162 -10.980 -8.984 1.00 89.62 237 ASP A O 1
ATOM 1881 N N . GLN A 1 238 ? -1.976 -9.141 -9.482 1.00 89.12 238 GLN A N 1
ATOM 1882 C CA . GLN A 1 238 ? -0.665 -9.742 -9.235 1.00 89.12 238 GLN A CA 1
ATOM 1883 C C . GLN A 1 238 ? -0.441 -10.119 -7.762 1.00 89.12 238 GLN A C 1
ATOM 1885 O O . GLN A 1 238 ? 0.128 -11.177 -7.495 1.00 89.12 238 GLN A O 1
ATOM 1890 N N . ILE A 1 239 ? -0.879 -9.293 -6.803 1.00 85.94 239 ILE A N 1
ATOM 1891 C CA . ILE A 1 239 ? -0.536 -9.484 -5.385 1.00 85.94 239 ILE A CA 1
ATOM 1892 C C . ILE A 1 239 ? -1.129 -10.772 -4.804 1.00 85.94 239 ILE A C 1
ATOM 1894 O O . ILE A 1 239 ? -0.535 -11.370 -3.911 1.00 85.94 239 ILE A O 1
ATOM 1898 N N . THR A 1 240 ? -2.263 -11.242 -5.338 1.00 80.56 240 THR A N 1
ATOM 1899 C CA . THR A 1 240 ? -2.933 -12.469 -4.868 1.00 80.56 240 THR A CA 1
ATOM 1900 C C . THR A 1 240 ? -2.045 -13.714 -4.947 1.00 80.56 240 THR A C 1
ATOM 1902 O O . THR A 1 240 ? -2.231 -14.645 -4.166 1.00 80.56 240 THR A O 1
ATOM 1905 N N . GLY A 1 241 ? -1.059 -13.722 -5.852 1.00 78.31 241 GLY A N 1
ATOM 1906 C CA . GLY A 1 241 ? -0.074 -14.795 -5.997 1.00 78.31 241 GLY A CA 1
ATOM 1907 C C . GLY A 1 241 ? 1.265 -14.543 -5.296 1.00 78.31 241 GLY A C 1
ATOM 1908 O O . GLY A 1 241 ? 2.151 -15.391 -5.382 1.00 78.31 241 GLY A O 1
ATOM 1909 N N . THR A 1 242 ? 1.442 -13.400 -4.630 1.00 80.88 242 THR A N 1
ATOM 1910 C CA . THR A 1 242 ? 2.715 -12.982 -4.011 1.00 80.88 242 THR A CA 1
ATOM 1911 C C . THR A 1 242 ? 2.646 -13.000 -2.488 1.00 80.88 242 THR A C 1
ATOM 1913 O O . THR A 1 242 ? 1.565 -13.049 -1.901 1.00 80.88 242 THR A O 1
ATOM 1916 N N . ARG A 1 243 ? 3.806 -12.968 -1.821 1.00 83.38 243 ARG A N 1
ATOM 1917 C CA . ARG A 1 243 ? 3.869 -12.943 -0.346 1.00 83.38 243 ARG A CA 1
ATOM 1918 C C . ARG A 1 243 ? 3.917 -11.531 0.236 1.00 83.38 243 ARG A C 1
ATOM 1920 O O . ARG A 1 243 ? 3.777 -11.384 1.452 1.00 83.38 243 ARG A O 1
ATOM 1927 N N . SER A 1 244 ? 4.121 -10.522 -0.602 1.00 89.25 244 SER A N 1
ATOM 1928 C CA . SER A 1 244 ? 4.210 -9.124 -0.196 1.00 89.25 244 SER A CA 1
ATOM 1929 C C . SER A 1 244 ? 2.875 -8.591 0.311 1.00 89.25 244 SER A C 1
ATOM 1931 O O . SER A 1 244 ? 1.806 -8.912 -0.208 1.00 89.25 244 SER A O 1
ATOM 1933 N N . ALA A 1 245 ? 2.928 -7.716 1.311 1.00 91.81 245 ALA A N 1
ATOM 1934 C CA . ALA A 1 245 ? 1.749 -6.966 1.719 1.00 91.81 245 ALA A CA 1
ATOM 1935 C C . ALA A 1 245 ? 1.487 -5.811 0.739 1.00 91.81 245 ALA A C 1
ATOM 1937 O O . ALA A 1 245 ? 2.346 -4.950 0.567 1.00 91.81 245 ALA A O 1
ATOM 1938 N N . LEU A 1 246 ? 0.301 -5.760 0.128 1.00 92.12 246 LEU A N 1
ATOM 1939 C CA . LEU A 1 246 ? -0.166 -4.565 -0.581 1.00 92.12 246 LEU A CA 1
ATOM 1940 C C . LEU A 1 246 ? -0.768 -3.575 0.420 1.00 92.12 246 LEU A C 1
ATOM 1942 O O . LEU A 1 246 ? -1.697 -3.926 1.149 1.00 92.12 246 LEU A O 1
ATOM 1946 N N . ILE A 1 247 ? -0.238 -2.354 0.429 1.00 91.81 247 ILE A N 1
ATOM 1947 C CA . ILE A 1 247 ? -0.690 -1.234 1.253 1.00 91.81 247 ILE A CA 1
ATOM 1948 C C . ILE A 1 247 ? -1.210 -0.143 0.320 1.00 91.81 247 ILE A C 1
ATOM 1950 O O . ILE A 1 247 ? -0.451 0.547 -0.361 1.00 91.81 247 ILE A O 1
ATOM 1954 N N . GLU A 1 248 ? -2.527 0.004 0.303 1.00 90.12 248 GLU A N 1
ATOM 1955 C CA . GLU A 1 248 ? -3.227 1.019 -0.472 1.00 90.12 248 GLU A CA 1
ATOM 1956 C C . GLU A 1 248 ? -3.423 2.277 0.374 1.00 90.12 248 GLU A C 1
ATOM 1958 O O . GLU A 1 248 ? -4.154 2.277 1.368 1.00 90.12 248 GLU A O 1
ATOM 1963 N N . LEU A 1 249 ? -2.744 3.357 -0.001 1.00 89.31 249 LEU A N 1
ATOM 1964 C CA . LEU A 1 249 ? -2.791 4.607 0.736 1.00 89.31 249 LEU A CA 1
ATOM 1965 C C . LEU A 1 249 ? -4.018 5.439 0.342 1.00 89.31 249 LEU A C 1
ATOM 1967 O O . LEU A 1 249 ? -4.250 5.660 -0.846 1.00 89.31 249 LEU A O 1
ATOM 1971 N N . PRO A 1 250 ? -4.779 5.947 1.327 1.00 86.06 250 PRO A N 1
ATOM 1972 C CA . PRO A 1 250 ? -5.933 6.793 1.079 1.00 86.06 250 PRO A CA 1
ATOM 1973 C C . PRO A 1 250 ? -5.532 8.237 0.781 1.00 86.06 250 PRO A C 1
ATOM 1975 O O . PRO A 1 250 ? -4.366 8.621 0.869 1.00 86.06 250 PRO A O 1
ATOM 1978 N N . GLU A 1 251 ? -6.529 9.086 0.527 1.00 84.25 251 GLU A N 1
ATOM 1979 C CA . GLU A 1 251 ? -6.304 10.518 0.351 1.00 84.25 251 GLU A CA 1
ATOM 1980 C C . GLU A 1 251 ? -5.556 11.144 1.535 1.00 84.25 251 GLU A C 1
ATOM 1982 O O . GLU A 1 251 ? -5.949 10.980 2.696 1.00 84.25 251 GLU A O 1
ATOM 1987 N N . LYS A 1 252 ? -4.541 11.952 1.201 1.00 84.25 252 LYS A N 1
ATOM 1988 C CA . LYS A 1 252 ? -3.677 12.698 2.133 1.00 84.25 252 LYS A CA 1
ATOM 1989 C C . LYS A 1 252 ? -2.934 11.779 3.119 1.00 84.25 252 LYS A C 1
ATOM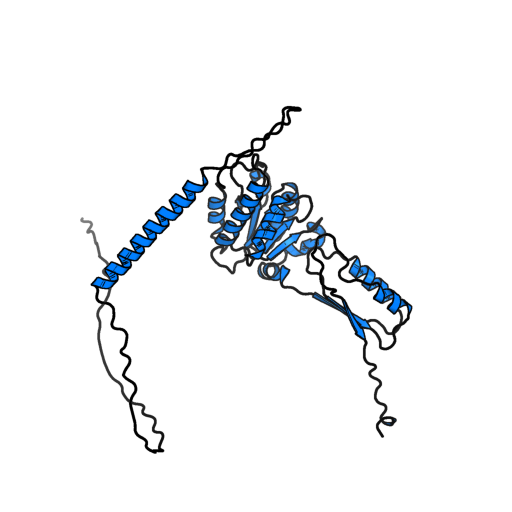 1991 O O . LYS A 1 252 ? -3.080 11.930 4.337 1.00 84.25 252 LYS A O 1
ATOM 1996 N N . PRO A 1 253 ? -2.114 10.839 2.621 1.00 84.19 253 PRO A N 1
ATOM 1997 C CA . PRO A 1 253 ? -1.426 9.882 3.482 1.00 84.19 253 PRO A CA 1
ATOM 1998 C C . PRO A 1 253 ? -0.357 10.544 4.363 1.00 84.19 253 PRO A C 1
ATOM 2000 O O . PRO A 1 253 ? -0.152 10.110 5.492 1.00 84.19 253 PRO A O 1
ATOM 2003 N N . GLU A 1 254 ? 0.232 11.657 3.918 1.00 82.69 254 GLU A N 1
ATOM 2004 C CA . GLU A 1 254 ? 1.240 12.416 4.672 1.00 82.69 254 GLU A CA 1
ATOM 2005 C C . GLU A 1 254 ? 0.754 12.888 6.047 1.00 82.69 254 GLU A C 1
ATOM 2007 O O . GLU A 1 254 ? 1.539 12.949 6.985 1.00 82.69 254 GLU A O 1
ATOM 2012 N N . THR A 1 255 ? -0.533 13.213 6.195 1.00 84.44 255 THR A N 1
ATOM 2013 C CA . THR A 1 255 ? -1.089 13.668 7.479 1.00 84.44 255 THR A CA 1
ATOM 2014 C C . THR A 1 255 ? -1.733 12.532 8.260 1.00 84.44 255 THR A C 1
ATOM 2016 O O . THR A 1 255 ? -1.596 12.460 9.478 1.00 84.44 255 THR A O 1
ATOM 2019 N N . ARG A 1 256 ? -2.431 11.625 7.571 1.00 83.56 256 ARG A N 1
ATOM 2020 C CA . ARG A 1 256 ? -3.248 10.576 8.206 1.00 83.56 256 ARG A CA 1
ATOM 2021 C C . ARG A 1 256 ? -2.447 9.332 8.569 1.00 83.56 256 ARG A C 1
ATOM 2023 O O . ARG A 1 256 ? -2.786 8.636 9.520 1.00 83.56 256 ARG A O 1
ATOM 2030 N N . LEU A 1 257 ? -1.389 9.056 7.812 1.00 86.12 257 LEU A N 1
ATOM 2031 C CA . 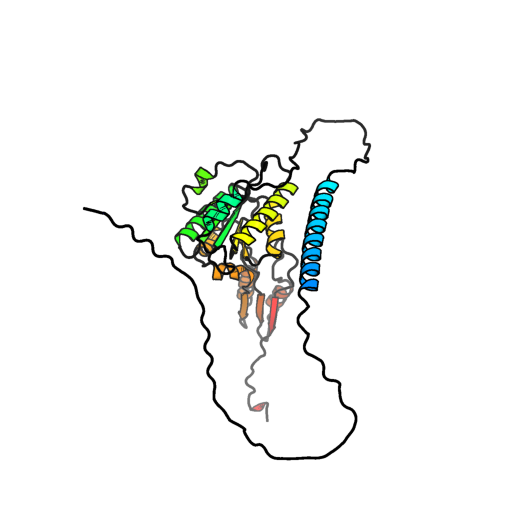LEU A 1 257 ? -0.567 7.854 7.912 1.00 86.12 257 LEU A CA 1
ATOM 2032 C C . LEU A 1 257 ? 0.928 8.186 7.959 1.00 86.12 257 LEU A C 1
ATOM 2034 O O . LEU A 1 257 ? 1.757 7.338 7.645 1.00 86.12 257 LEU A O 1
ATOM 2038 N N . ALA A 1 258 ? 1.293 9.385 8.428 1.00 85.31 258 ALA A N 1
ATOM 2039 C CA . ALA A 1 258 ? 2.690 9.815 8.569 1.00 85.31 258 ALA A CA 1
ATOM 2040 C C . ALA A 1 258 ? 3.555 8.818 9.363 1.00 85.31 258 ALA A C 1
ATOM 2042 O O . ALA A 1 258 ? 4.768 8.750 9.196 1.00 85.31 258 ALA A O 1
ATOM 2043 N N . TRP A 1 259 ? 2.930 8.052 10.259 1.00 89.50 259 TRP A N 1
ATOM 2044 C CA . TRP A 1 259 ? 3.580 7.046 11.091 1.00 89.50 259 TRP A CA 1
ATOM 2045 C C . TRP A 1 259 ? 4.024 5.797 10.313 1.00 89.50 259 TRP A C 1
ATOM 2047 O O . TRP A 1 259 ? 4.931 5.117 10.788 1.00 89.50 259 TRP A O 1
ATOM 2057 N N . ILE A 1 260 ? 3.462 5.518 9.125 1.00 90.50 260 ILE A N 1
ATOM 2058 C CA . ILE A 1 260 ? 3.863 4.377 8.278 1.00 90.50 260 ILE A CA 1
ATOM 2059 C C . ILE A 1 260 ? 5.351 4.448 7.935 1.00 90.50 260 ILE A C 1
ATOM 2061 O O . ILE A 1 260 ? 6.026 3.422 7.943 1.00 90.50 260 ILE A O 1
ATOM 2065 N N . SER A 1 261 ? 5.895 5.650 7.714 1.00 90.62 261 SER A N 1
ATOM 2066 C CA . SER A 1 261 ? 7.317 5.834 7.396 1.00 90.62 261 SER A CA 1
ATOM 2067 C C . SER A 1 261 ? 8.259 5.372 8.518 1.00 90.62 261 SER A C 1
ATOM 2069 O O . SER A 1 261 ? 9.425 5.098 8.256 1.00 90.62 261 SER A O 1
ATOM 2071 N N . LYS A 1 262 ? 7.767 5.237 9.759 1.00 92.75 262 LYS A N 1
ATOM 2072 C CA . LYS A 1 262 ? 8.548 4.810 10.935 1.00 92.75 262 LYS A CA 1
ATOM 2073 C C . LYS A 1 262 ? 8.574 3.296 11.154 1.00 92.75 262 LYS A C 1
ATOM 2075 O O . LYS A 1 262 ? 9.344 2.830 12.009 1.00 92.75 262 LYS A O 1
ATOM 2080 N N . LEU A 1 263 ? 7.717 2.557 10.450 1.00 93.56 263 LEU A N 1
ATOM 2081 C CA . LEU A 1 263 ? 7.603 1.105 10.555 1.00 93.56 263 LEU A CA 1
ATOM 2082 C C . LEU A 1 263 ? 8.780 0.418 9.873 1.00 93.56 263 LEU A C 1
ATOM 2084 O O . LEU A 1 263 ? 9.318 0.906 8.881 1.00 93.56 263 LEU A O 1
ATOM 2088 N N . ASP A 1 264 ? 9.177 -0.728 10.406 1.00 94.31 264 ASP A N 1
ATOM 2089 C CA . ASP A 1 264 ? 10.165 -1.592 9.782 1.00 94.31 264 ASP A CA 1
ATOM 2090 C C . ASP A 1 264 ? 9.504 -2.558 8.784 1.00 94.31 264 ASP A C 1
ATOM 2092 O O . ASP A 1 264 ? 8.284 -2.744 8.755 1.00 94.31 264 ASP A O 1
ATOM 2096 N N . ALA A 1 265 ? 10.325 -3.205 7.965 1.00 93.62 265 ALA A N 1
ATOM 2097 C CA . ALA A 1 265 ? 9.847 -4.092 6.919 1.00 93.62 265 ALA A CA 1
ATOM 2098 C C . ALA A 1 265 ? 9.056 -5.292 7.459 1.00 93.62 265 ALA A C 1
ATOM 2100 O O . ALA A 1 265 ? 8.137 -5.758 6.790 1.00 93.62 265 ALA A O 1
ATOM 2101 N N . SER A 1 266 ? 9.358 -5.761 8.678 1.00 92.56 266 SER A N 1
ATOM 2102 C CA . SER A 1 266 ? 8.624 -6.867 9.299 1.00 92.56 266 SER A CA 1
ATOM 2103 C C . SER A 1 266 ? 7.200 -6.463 9.702 1.00 92.56 266 SER A C 1
ATOM 2105 O O . SER A 1 266 ? 6.256 -7.201 9.409 1.00 92.56 266 SER A O 1
ATOM 2107 N N . ALA A 1 267 ? 7.014 -5.268 10.282 1.00 92.94 267 ALA A N 1
ATOM 2108 C CA . ALA A 1 267 ? 5.690 -4.731 10.583 1.00 92.94 267 ALA A CA 1
ATOM 2109 C C . ALA A 1 267 ? 4.885 -4.468 9.303 1.00 92.94 267 ALA A C 1
ATOM 2111 O O . ALA A 1 267 ? 3.703 -4.804 9.237 1.00 92.94 267 ALA A O 1
ATOM 2112 N N . LEU A 1 268 ? 5.531 -3.933 8.262 1.00 93.31 268 LEU A N 1
ATOM 2113 C CA . LEU A 1 268 ? 4.894 -3.698 6.963 1.00 93.31 268 LEU A CA 1
ATOM 2114 C C . LEU A 1 268 ? 4.487 -5.013 6.273 1.00 93.31 268 LEU A C 1
ATOM 2116 O O . LEU A 1 268 ? 3.382 -5.104 5.748 1.00 93.31 268 LEU A O 1
ATOM 2120 N N . ALA A 1 269 ? 5.302 -6.071 6.346 1.00 92.62 269 ALA A N 1
ATOM 2121 C CA . ALA A 1 269 ? 4.950 -7.402 5.827 1.00 92.62 269 ALA A CA 1
ATOM 2122 C C . ALA A 1 269 ? 3.735 -8.032 6.530 1.00 92.62 269 ALA A C 1
ATOM 2124 O O . ALA A 1 269 ? 3.073 -8.929 5.996 1.00 92.62 269 ALA A O 1
ATOM 2125 N N . ALA A 1 270 ? 3.462 -7.606 7.763 1.00 90.38 270 ALA A N 1
ATOM 2126 C CA . ALA A 1 270 ? 2.331 -8.064 8.549 1.00 90.38 270 ALA A CA 1
ATOM 2127 C C . ALA A 1 270 ? 1.071 -7.208 8.355 1.00 90.38 270 ALA A C 1
ATOM 2129 O O . ALA A 1 270 ? 0.055 -7.544 8.954 1.00 90.38 270 ALA A O 1
ATOM 2130 N N . TRP A 1 271 ? 1.089 -6.166 7.509 1.00 87.44 271 TRP A N 1
ATOM 2131 C CA . TRP A 1 271 ? -0.003 -5.188 7.377 1.00 87.44 271 TRP A CA 1
ATOM 2132 C C . TRP A 1 271 ? -1.393 -5.826 7.242 1.00 87.44 271 TRP A C 1
ATOM 2134 O O . TRP A 1 271 ? -2.297 -5.530 8.019 1.00 87.44 271 TRP A O 1
ATOM 2144 N N . ASN A 1 272 ? -1.537 -6.787 6.324 1.00 80.00 272 ASN A N 1
ATOM 2145 C CA . ASN A 1 272 ? -2.804 -7.484 6.061 1.00 80.00 272 ASN A CA 1
ATOM 2146 C C . ASN A 1 272 ? -3.058 -8.693 6.984 1.00 80.00 272 ASN A C 1
ATOM 2148 O O . ASN A 1 272 ? -4.065 -9.380 6.834 1.00 80.00 272 ASN A O 1
ATOM 2152 N N . LYS A 1 273 ? -2.148 -8.979 7.923 1.00 83.31 273 LYS A N 1
ATOM 2153 C CA . LYS A 1 273 ? -2.258 -10.073 8.907 1.00 83.31 273 LYS A CA 1
ATOM 2154 C C . LYS A 1 273 ? -2.751 -9.583 10.269 1.00 83.31 273 LYS A C 1
ATOM 2156 O O . LYS A 1 273 ? -3.040 -10.405 11.134 1.00 83.31 273 LYS A O 1
ATOM 2161 N N . VAL A 1 274 ? -2.824 -8.267 10.476 1.00 81.00 274 VAL A N 1
ATOM 2162 C CA . VAL A 1 274 ? -3.291 -7.689 11.736 1.00 81.00 274 VAL A CA 1
ATOM 2163 C C . VAL A 1 274 ? -4.816 -7.692 11.774 1.00 81.00 274 VAL A C 1
ATOM 2165 O O . VAL A 1 274 ? -5.479 -7.158 10.884 1.00 81.00 274 VAL A O 1
ATOM 2168 N N . HIS A 1 275 ? -5.366 -8.273 12.838 1.00 83.00 275 HIS A N 1
ATOM 2169 C CA . HIS A 1 275 ? -6.781 -8.196 13.171 1.00 83.00 275 HIS A CA 1
ATOM 2170 C C . HIS A 1 275 ? -6.958 -7.347 14.428 1.00 83.00 275 HIS A C 1
ATOM 2172 O O . HIS A 1 275 ? -6.202 -7.490 15.389 1.00 83.00 275 HIS A O 1
ATOM 2178 N N . PHE A 1 276 ? -7.941 -6.452 14.407 1.00 84.75 276 PHE A N 1
ATOM 2179 C CA . PHE A 1 276 ? -8.252 -5.577 15.528 1.00 84.75 276 PHE A CA 1
ATOM 2180 C C . PHE A 1 276 ? -9.635 -5.926 16.068 1.00 84.75 276 PHE A C 1
ATOM 2182 O O . PHE A 1 276 ? -10.607 -5.892 15.317 1.00 84.75 276 PHE A O 1
ATOM 2189 N N . ASP A 1 277 ? -9.720 -6.170 17.373 1.00 89.06 277 ASP A N 1
ATOM 2190 C CA . ASP A 1 277 ? -10.982 -6.380 18.078 1.00 89.06 277 ASP A CA 1
ATOM 2191 C C . ASP A 1 277 ? -11.245 -5.207 19.016 1.00 89.06 277 ASP A C 1
ATOM 2193 O O . ASP A 1 277 ? -10.458 -4.913 19.917 1.00 89.06 277 ASP A O 1
ATOM 2197 N N . ILE A 1 278 ? -12.370 -4.527 18.813 1.00 91.19 278 ILE A N 1
ATOM 2198 C CA . ILE A 1 278 ? -12.836 -3.466 19.701 1.00 91.19 278 ILE A CA 1
ATOM 2199 C C . ILE A 1 278 ? -13.883 -4.065 20.633 1.00 91.19 278 ILE A C 1
ATOM 2201 O O . ILE A 1 278 ? -14.989 -4.402 20.205 1.00 91.19 278 ILE A O 1
ATOM 2205 N N . LEU A 1 279 ? -13.546 -4.152 21.918 1.00 93.62 279 LEU A N 1
ATOM 2206 C CA . LEU A 1 279 ? -14.478 -4.522 22.977 1.00 93.62 279 LEU A CA 1
ATOM 2207 C C . LEU A 1 279 ? -15.015 -3.262 23.659 1.00 93.62 279 LEU A C 1
ATOM 2209 O O . LEU A 1 279 ? -14.258 -2.489 24.244 1.00 93.62 279 LEU A O 1
ATOM 2213 N N . VAL A 1 280 ? -16.330 -3.063 23.605 1.00 92.81 280 VAL A N 1
ATOM 2214 C CA . VAL A 1 280 ? -17.009 -1.948 24.270 1.00 92.81 280 VAL A CA 1
ATOM 2215 C C . VAL A 1 280 ? -17.882 -2.481 25.391 1.00 92.81 280 VAL A C 1
ATOM 2217 O O . VAL A 1 280 ? -18.854 -3.191 25.144 1.00 92.81 280 VAL A O 1
ATOM 2220 N N . GLN A 1 281 ? -17.583 -2.075 26.621 1.00 90.88 281 GLN A N 1
ATOM 2221 C CA . GLN A 1 281 ? -18.423 -2.370 27.776 1.00 90.88 281 GLN A CA 1
ATOM 2222 C C . GLN A 1 281 ? -19.453 -1.258 27.964 1.00 90.88 281 GLN A C 1
ATOM 2224 O O . GLN A 1 281 ? -19.121 -0.132 28.334 1.00 90.88 281 GLN A O 1
ATOM 2229 N N . ALA A 1 282 ? -20.717 -1.566 27.680 1.00 88.62 282 ALA A N 1
ATOM 2230 C CA . ALA A 1 282 ? -21.811 -0.617 27.809 1.00 88.62 282 ALA A CA 1
ATOM 2231 C C . ALA A 1 282 ? -22.129 -0.384 29.293 1.00 88.62 282 ALA A C 1
ATOM 2233 O O . ALA A 1 282 ? -22.386 -1.360 29.995 1.00 88.62 282 ALA A O 1
ATOM 2234 N N . PRO A 1 283 ? -22.157 0.856 29.806 1.00 84.88 283 PRO A N 1
ATOM 2235 C CA . PRO A 1 283 ? -22.568 1.095 31.186 1.00 84.88 283 PRO A CA 1
ATOM 2236 C C . PRO A 1 283 ? -24.034 0.666 31.407 1.00 84.88 283 PRO A C 1
ATOM 2238 O O . PRO A 1 283 ? -24.820 0.671 30.458 1.00 84.88 283 PRO A O 1
ATOM 2241 N N . PRO A 1 284 ? -24.424 0.297 32.643 1.00 78.31 284 PRO A N 1
ATOM 2242 C CA . PRO A 1 284 ? -25.798 -0.108 32.954 1.00 78.31 284 PRO A CA 1
ATOM 2243 C C . PRO A 1 284 ? -26.818 1.029 32.809 1.00 78.31 284 PRO A C 1
ATOM 2245 O O . PRO A 1 284 ? -28.003 0.760 32.666 1.00 78.31 284 PRO A O 1
ATOM 2248 N N . VAL A 1 285 ? -26.359 2.284 32.837 1.00 79.31 285 VAL A N 1
ATOM 2249 C CA . VAL A 1 285 ? -27.179 3.492 32.684 1.00 79.31 285 VAL A CA 1
ATOM 2250 C C . VAL A 1 285 ? -26.444 4.470 31.769 1.00 79.31 285 VAL A C 1
ATOM 2252 O O . VAL A 1 285 ? -25.211 4.487 31.741 1.00 79.31 285 VAL A O 1
ATOM 2255 N N . GLY A 1 286 ? -27.174 5.315 31.041 1.00 77.12 286 GLY A N 1
ATOM 2256 C CA . GLY A 1 286 ? -26.563 6.366 30.215 1.00 77.12 286 GLY A CA 1
ATOM 2257 C C . GLY A 1 286 ? -26.216 5.904 28.798 1.00 77.12 286 GLY A C 1
ATOM 2258 O O . GLY A 1 286 ? -25.075 5.997 28.337 1.00 77.12 286 GLY A O 1
ATOM 2259 N N . THR A 1 287 ? -27.237 5.446 28.079 1.00 82.38 287 THR A N 1
ATOM 2260 C CA . THR A 1 287 ? -27.153 4.855 26.735 1.00 82.38 287 THR A CA 1
ATOM 2261 C C . THR A 1 287 ? -26.665 5.811 25.639 1.00 82.38 287 THR A C 1
ATOM 2263 O O . THR A 1 287 ? -26.044 5.372 24.667 1.00 82.38 287 THR A O 1
ATOM 2266 N N . ALA A 1 288 ? -26.837 7.123 25.819 1.00 86.88 288 ALA A N 1
ATOM 2267 C CA . ALA A 1 288 ? -26.406 8.149 24.863 1.00 86.88 288 ALA A CA 1
ATOM 2268 C C . ALA A 1 288 ? -24.886 8.147 24.596 1.00 86.88 288 ALA A C 1
ATOM 2270 O O . ALA A 1 288 ? -24.444 8.384 23.470 1.00 86.88 288 ALA A O 1
ATOM 2271 N N . ASN A 1 289 ? -24.068 7.838 25.609 1.00 89.12 289 ASN A N 1
ATOM 2272 C CA . ASN A 1 289 ? -22.612 7.795 25.452 1.00 89.12 289 ASN A CA 1
ATOM 2273 C C . ASN A 1 289 ? -22.176 6.667 24.516 1.00 89.12 289 ASN A C 1
ATOM 2275 O O . ASN A 1 289 ? -21.337 6.883 23.637 1.00 89.12 289 ASN A O 1
ATOM 2279 N N . LEU A 1 290 ? -22.790 5.491 24.663 1.00 91.31 290 LEU A N 1
ATOM 2280 C CA . LEU A 1 290 ? -22.544 4.353 23.788 1.00 91.31 290 LEU A CA 1
ATOM 2281 C C . LEU A 1 290 ? -22.997 4.651 22.356 1.00 91.31 290 LEU A C 1
ATOM 2283 O O . LEU A 1 290 ? -22.238 4.425 21.418 1.00 91.31 290 LEU A O 1
ATOM 2287 N N . GLN A 1 291 ? -24.187 5.231 22.174 1.00 91.56 291 GLN A N 1
ATOM 2288 C CA . GLN A 1 291 ? -24.674 5.628 20.848 1.00 91.56 291 GLN A CA 1
ATOM 2289 C C . GLN A 1 291 ? -23.720 6.614 20.156 1.00 91.56 291 GLN A C 1
ATOM 2291 O O . GLN A 1 291 ? -23.421 6.469 18.965 1.00 91.56 291 GLN A O 1
ATOM 2296 N N . ARG A 1 292 ? -23.191 7.597 20.899 1.00 92.19 292 ARG A N 1
ATOM 2297 C CA . ARG A 1 292 ? -22.209 8.562 20.388 1.00 92.19 292 ARG A CA 1
ATOM 2298 C C . ARG A 1 292 ? -20.897 7.884 19.997 1.00 92.19 292 ARG A C 1
ATOM 2300 O O . ARG A 1 292 ? -20.376 8.175 18.921 1.00 92.19 292 ARG A O 1
ATOM 2307 N N . LEU A 1 293 ? -20.394 6.964 20.823 1.00 93.00 293 LEU A N 1
ATOM 2308 C CA . LEU A 1 293 ? -19.191 6.184 20.522 1.00 93.00 293 LEU A CA 1
ATOM 2309 C C . LEU A 1 293 ? -19.375 5.348 19.252 1.00 93.00 293 LEU A C 1
ATOM 2311 O O . LEU A 1 293 ? -18.575 5.464 18.329 1.00 93.00 293 LEU A O 1
ATOM 2315 N N . LEU A 1 294 ? -20.454 4.568 19.164 1.00 91.88 294 LEU A N 1
ATOM 2316 C CA . LEU A 1 294 ? -20.751 3.724 18.003 1.00 91.88 294 LEU A CA 1
ATOM 2317 C C . LEU A 1 294 ? -20.935 4.556 16.725 1.00 91.88 294 LEU A C 1
ATOM 2319 O O . LEU A 1 294 ? -20.453 4.185 15.655 1.00 91.88 294 LEU A O 1
ATOM 2323 N N . THR A 1 295 ? -21.559 5.731 16.834 1.00 91.62 295 THR A N 1
ATOM 2324 C CA . THR A 1 295 ? -21.685 6.676 15.716 1.00 91.62 295 THR A CA 1
ATOM 2325 C C . THR A 1 295 ? -20.332 7.246 15.287 1.00 91.62 295 THR A C 1
ATOM 2327 O O . THR A 1 295 ? -20.090 7.389 14.087 1.00 91.62 295 THR A O 1
ATOM 2330 N N . SER A 1 296 ? -19.452 7.554 16.243 1.00 91.69 296 SER A N 1
ATOM 2331 C CA . SER A 1 296 ? -18.089 8.022 15.978 1.00 91.69 296 SER A CA 1
ATOM 2332 C C . SER A 1 296 ? -17.260 6.939 15.287 1.00 91.69 296 SER A C 1
ATOM 2334 O O . SER A 1 296 ? -16.720 7.176 14.210 1.00 91.69 296 SER A O 1
ATOM 2336 N N . LEU A 1 297 ? -17.261 5.714 15.827 1.00 89.50 297 LEU A N 1
ATOM 2337 C CA . LEU A 1 297 ? -16.577 4.562 15.236 1.00 89.50 297 LEU A CA 1
ATOM 2338 C C . LEU A 1 297 ? -17.069 4.283 13.817 1.00 89.50 297 LEU A C 1
ATOM 2340 O O . LEU A 1 297 ? -16.263 4.017 12.926 1.00 89.50 297 LEU A O 1
ATOM 2344 N N . ARG A 1 298 ? -18.381 4.388 13.569 1.00 86.75 298 ARG A N 1
ATOM 2345 C CA . ARG A 1 298 ? -18.957 4.238 12.226 1.00 86.75 298 ARG A CA 1
ATOM 2346 C C . ARG A 1 298 ? -18.361 5.241 11.238 1.00 86.75 298 ARG A C 1
ATOM 2348 O O . ARG A 1 298 ? -17.982 4.834 10.145 1.00 86.75 298 ARG A O 1
ATOM 2355 N N . LYS A 1 299 ? -18.231 6.509 11.637 1.00 85.31 299 LYS A N 1
ATOM 2356 C CA . LYS A 1 299 ? -17.667 7.598 10.818 1.00 85.31 299 LYS A CA 1
ATOM 2357 C C . LYS A 1 299 ? -16.139 7.605 10.742 1.00 85.31 299 LYS A C 1
ATOM 2359 O O . LYS A 1 299 ? -15.602 8.278 9.869 1.00 85.31 299 LYS A O 1
ATOM 2364 N N . ALA A 1 300 ? -15.453 6.909 11.648 1.00 82.56 300 ALA A N 1
ATOM 2365 C CA . ALA A 1 300 ? -14.000 6.838 11.646 1.00 82.56 300 ALA A CA 1
ATOM 2366 C C . ALA A 1 300 ? -13.502 6.275 10.314 1.00 82.56 300 ALA A C 1
ATOM 2368 O O . ALA A 1 300 ? -14.097 5.340 9.766 1.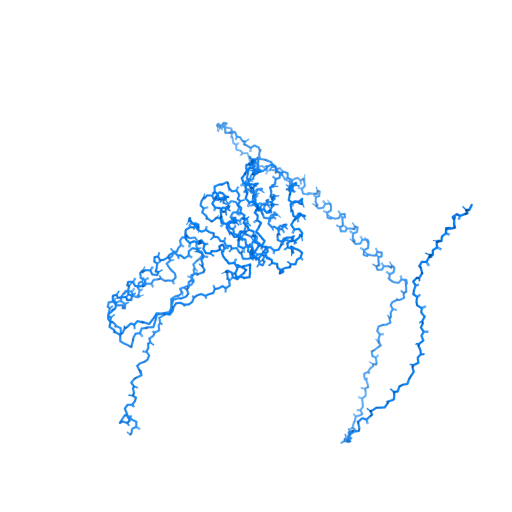00 82.56 300 ALA A O 1
ATOM 2369 N N . ASP A 1 301 ? -12.415 6.846 9.812 1.00 73.25 301 ASP A N 1
ATOM 2370 C CA . ASP A 1 301 ? -11.784 6.346 8.607 1.00 73.25 301 ASP A CA 1
ATOM 2371 C C . ASP A 1 301 ? -11.152 4.973 8.851 1.00 73.25 301 ASP A C 1
ATOM 2373 O O . ASP A 1 301 ? -10.458 4.758 9.843 1.00 73.25 301 ASP A O 1
ATOM 2377 N N . LYS A 1 302 ? -11.430 4.051 7.934 1.00 74.69 302 LYS A N 1
ATOM 2378 C CA . LYS A 1 302 ? -11.004 2.652 7.985 1.00 74.69 302 LYS A CA 1
ATOM 2379 C C . LYS A 1 302 ? -10.280 2.234 6.704 1.00 74.69 302 LYS A C 1
ATOM 2381 O O . LYS A 1 302 ? -10.023 1.057 6.523 1.00 74.69 302 LYS A O 1
ATOM 2386 N N . SER A 1 303 ? -9.960 3.165 5.802 1.00 65.88 303 SER A N 1
ATOM 2387 C CA . SER A 1 303 ? -9.465 2.834 4.460 1.00 65.88 303 SER A CA 1
ATOM 2388 C C . SER A 1 303 ? -8.079 2.186 4.434 1.00 65.88 303 SER A C 1
ATOM 2390 O O . SER A 1 303 ? -7.751 1.508 3.471 1.00 65.88 303 SER A O 1
ATOM 2392 N N . ALA A 1 304 ? -7.252 2.413 5.459 1.00 64.94 304 ALA A N 1
ATOM 2393 C CA . ALA A 1 304 ? -5.866 1.945 5.483 1.00 64.94 304 ALA A CA 1
ATOM 2394 C C . ALA A 1 304 ? -5.685 0.558 6.124 1.00 64.94 304 ALA A C 1
ATOM 2396 O O . ALA A 1 304 ? -4.650 -0.072 5.935 1.00 64.94 304 ALA A O 1
ATOM 2397 N N . LEU A 1 305 ? -6.658 0.095 6.911 1.00 71.81 305 LEU A N 1
ATOM 2398 C CA . LEU A 1 305 ? -6.553 -1.104 7.742 1.00 71.81 305 LEU A CA 1
ATOM 2399 C C . LEU A 1 305 ? -7.764 -2.009 7.524 1.00 71.81 305 LEU A C 1
ATOM 2401 O O . LEU A 1 305 ? -8.821 -1.564 7.082 1.00 71.81 305 LEU A O 1
ATOM 2405 N N . SER A 1 306 ? -7.627 -3.283 7.887 1.00 76.00 306 SER A N 1
ATOM 2406 C CA . SER A 1 306 ? -8.785 -4.171 7.973 1.00 76.00 306 SER A CA 1
ATOM 2407 C C . SER A 1 306 ? -9.802 -3.610 8.971 1.00 76.00 306 SER A C 1
ATOM 2409 O O . SER A 1 306 ? -9.428 -3.104 10.034 1.00 76.00 306 SER A O 1
ATOM 2411 N N . VAL A 1 307 ? -11.091 -3.677 8.626 1.00 82.06 307 VAL A N 1
ATOM 2412 C CA . VAL A 1 307 ? -12.154 -3.199 9.514 1.00 82.06 307 VAL A CA 1
ATOM 2413 C C . VAL A 1 307 ? -12.136 -4.042 10.797 1.00 82.06 307 VAL A C 1
ATOM 2415 O O . VAL A 1 307 ? -12.217 -5.268 10.700 1.00 82.06 307 VAL A O 1
ATOM 2418 N N . PRO A 1 308 ? -12.037 -3.423 11.992 1.00 86.19 308 PRO A N 1
ATOM 2419 C CA . PRO A 1 308 ? -11.996 -4.183 13.234 1.00 86.19 308 PRO A CA 1
ATOM 2420 C C . PRO A 1 308 ? -13.297 -4.944 13.476 1.00 86.19 308 PRO A C 1
ATOM 2422 O O . PRO A 1 308 ? -14.368 -4.447 13.124 1.00 86.19 308 PRO A O 1
ATOM 2425 N N . GLN A 1 309 ? -13.244 -6.088 14.156 1.00 89.88 309 GLN A N 1
ATOM 2426 C CA . GLN A 1 309 ? -14.451 -6.675 14.729 1.00 89.88 309 GLN A CA 1
ATOM 2427 C C . GLN A 1 309 ? -14.901 -5.824 15.920 1.00 89.88 309 GLN A C 1
ATOM 2429 O O . GLN A 1 309 ? -14.095 -5.350 16.719 1.00 89.88 309 GLN A O 1
ATOM 2434 N N . LEU A 1 310 ? -16.207 -5.611 16.043 1.00 91.88 310 LEU A N 1
ATOM 2435 C CA . LEU A 1 310 ? -16.787 -4.807 17.108 1.00 91.88 310 LEU A CA 1
ATOM 2436 C C . LEU A 1 310 ? -17.656 -5.688 17.998 1.00 91.88 310 LEU A C 1
ATOM 2438 O O . LEU A 1 310 ? -18.686 -6.199 17.561 1.00 91.88 310 LEU A O 1
ATOM 2442 N N . THR A 1 311 ? -17.262 -5.833 19.259 1.00 93.75 311 THR A N 1
ATOM 2443 C CA . THR A 1 311 ? -18.039 -6.547 20.273 1.00 93.75 311 THR A CA 1
ATOM 2444 C C . THR A 1 311 ? -18.570 -5.559 21.302 1.00 93.75 311 THR A C 1
ATOM 2446 O O . THR A 1 311 ? -17.798 -4.843 21.937 1.00 93.75 311 THR A O 1
ATOM 2449 N N . VAL A 1 312 ? -19.890 -5.516 21.481 1.00 93.00 312 VAL A N 1
ATOM 2450 C CA . VAL A 1 312 ? -20.544 -4.673 22.489 1.00 93.00 312 VAL A CA 1
ATOM 2451 C C . VAL A 1 312 ? -21.111 -5.560 23.590 1.00 93.00 312 VAL A C 1
ATOM 2453 O O . VAL A 1 312 ? -22.013 -6.365 23.352 1.00 93.00 312 VAL A O 1
ATOM 2456 N N . GLU A 1 313 ? -20.584 -5.397 24.801 1.00 93.38 313 GLU A N 1
ATOM 2457 C CA . GLU A 1 313 ? -21.075 -6.050 26.011 1.00 93.38 313 GLU A CA 1
ATOM 2458 C C . GLU A 1 313 ? -22.162 -5.200 26.662 1.00 93.38 313 GLU A C 1
ATOM 2460 O O . GLU A 1 313 ? -21.899 -4.173 27.292 1.00 93.38 313 GLU A O 1
ATOM 2465 N N . LEU A 1 314 ? -23.401 -5.645 26.505 1.00 91.81 314 LEU A N 1
ATOM 2466 C CA . LEU A 1 314 ? -24.602 -5.031 27.035 1.00 91.81 314 LEU A CA 1
ATOM 2467 C C . LEU A 1 314 ? -24.808 -5.401 28.512 1.00 91.81 314 LEU A C 1
ATOM 2469 O O . LEU A 1 314 ? -24.437 -6.497 28.944 1.00 91.81 314 LEU A O 1
ATOM 2473 N N . PRO A 1 315 ? -25.388 -4.499 29.321 1.00 89.50 315 PRO A N 1
ATOM 2474 C CA . PRO A 1 315 ? -25.841 -4.835 30.667 1.00 89.50 315 PRO A CA 1
ATOM 2475 C C . PRO A 1 315 ? -26.967 -5.894 30.651 1.00 89.50 315 PRO A C 1
ATOM 2477 O O . PRO A 1 315 ? -27.576 -6.133 29.604 1.00 89.50 315 PRO A O 1
ATOM 2480 N N . PRO A 1 316 ? -27.284 -6.513 31.807 1.00 85.56 316 PRO A N 1
ATOM 2481 C CA . PRO A 1 316 ? -28.378 -7.483 31.911 1.00 85.56 316 PRO A CA 1
ATOM 2482 C C . PRO A 1 316 ? -29.734 -6.893 31.499 1.00 85.56 316 PRO A C 1
ATOM 2484 O O . PRO A 1 316 ? -30.532 -7.560 30.851 1.00 85.56 316 PRO A O 1
ATOM 2487 N N . VAL A 1 317 ? -29.971 -5.624 31.846 1.00 84.88 317 VAL A N 1
ATOM 2488 C CA . VAL A 1 317 ? -31.173 -4.867 31.484 1.00 84.88 317 VAL A CA 1
ATOM 2489 C C . VAL A 1 317 ? -30.772 -3.768 30.509 1.00 84.88 317 VAL A C 1
ATOM 2491 O O . VAL A 1 317 ? -29.943 -2.924 30.842 1.00 84.88 317 VAL A O 1
ATOM 2494 N N . VAL A 1 318 ? -31.349 -3.783 29.308 1.00 85.12 318 VAL A N 1
ATOM 2495 C CA . VAL A 1 318 ? -31.079 -2.805 28.245 1.00 85.12 318 VAL A CA 1
ATOM 2496 C C . VAL A 1 318 ? -32.254 -1.837 28.133 1.00 85.12 318 VAL A C 1
ATOM 2498 O O . VAL A 1 318 ? -33.408 -2.252 28.078 1.00 85.12 318 VAL A O 1
ATOM 2501 N N . GLU A 1 319 ? -31.976 -0.531 28.102 1.00 87.88 319 GLU A N 1
ATOM 2502 C CA . GLU A 1 319 ? -33.017 0.481 27.900 1.00 87.88 319 GLU A CA 1
ATOM 2503 C C . GLU A 1 319 ? -33.533 0.447 26.445 1.00 87.88 319 GLU A C 1
ATOM 2505 O O . GLU A 1 319 ? -32.743 0.395 25.497 1.00 87.88 319 GLU A O 1
ATOM 2510 N N . LYS A 1 320 ? -34.852 0.591 26.253 1.00 88.38 320 LYS A N 1
ATOM 2511 C CA . LYS A 1 320 ? -35.509 0.646 24.928 1.00 88.38 320 LYS A CA 1
ATOM 2512 C C . LYS A 1 320 ? -34.830 1.567 23.895 1.00 88.38 320 LYS A C 1
ATOM 2514 O O . LYS A 1 320 ? -34.711 1.164 22.739 1.00 88.38 320 LYS A O 1
ATOM 2519 N N . PRO A 1 321 ? -34.368 2.788 24.241 1.00 88.25 321 PRO A N 1
ATOM 2520 C CA . PRO A 1 321 ? -33.681 3.655 23.281 1.00 88.25 321 PRO A CA 1
ATOM 2521 C C . PRO A 1 321 ? -32.392 3.047 22.715 1.00 88.25 321 PRO A C 1
ATOM 2523 O O . PRO A 1 321 ? -32.058 3.285 21.554 1.00 88.25 321 PRO A O 1
ATOM 2526 N N . LEU A 1 322 ? -31.659 2.267 23.515 1.00 88.62 322 LEU A N 1
ATOM 2527 C CA . LEU A 1 322 ? -30.446 1.592 23.061 1.00 88.62 322 LEU A CA 1
ATOM 2528 C C . LEU A 1 322 ? -30.776 0.391 22.179 1.00 88.62 322 LEU A C 1
ATOM 2530 O O . LEU A 1 322 ? -30.133 0.215 21.149 1.00 88.62 322 LEU A O 1
ATOM 2534 N N . GLU A 1 323 ? -31.793 -0.383 22.546 1.00 88.56 323 GLU A N 1
ATOM 2535 C CA . GLU A 1 323 ? -32.285 -1.509 21.747 1.00 88.56 323 GLU A CA 1
ATOM 2536 C C . GLU A 1 323 ? -32.693 -1.057 20.335 1.00 88.56 323 GLU A C 1
ATOM 2538 O O . GLU A 1 323 ? -32.180 -1.580 19.345 1.00 88.56 323 GLU A O 1
ATOM 2543 N N . ASN A 1 324 ? -33.496 0.009 20.241 1.00 90.69 324 ASN A N 1
ATOM 2544 C CA . ASN A 1 324 ? -33.921 0.603 18.969 1.00 90.69 324 ASN A CA 1
ATOM 2545 C C . ASN A 1 324 ? -32.751 1.138 18.126 1.00 90.69 324 ASN A C 1
ATOM 2547 O O . ASN A 1 324 ? -32.802 1.140 16.898 1.00 90.69 324 ASN A O 1
ATOM 2551 N N . PHE A 1 325 ? -31.695 1.644 18.769 1.00 91.25 325 PHE A N 1
ATOM 2552 C CA . PHE A 1 325 ? -30.502 2.097 18.058 1.00 91.25 325 PHE A CA 1
ATOM 2553 C C . PHE A 1 325 ? -29.696 0.912 17.514 1.00 91.25 325 PHE A C 1
ATOM 2555 O O . PHE A 1 325 ? -29.270 0.934 16.358 1.00 91.25 325 PHE A O 1
ATOM 2562 N N . LEU A 1 326 ? -29.483 -0.118 18.340 1.00 90.31 326 LEU A N 1
ATOM 2563 C CA . LEU A 1 326 ? -28.685 -1.292 17.988 1.00 90.31 326 LEU A CA 1
ATOM 2564 C C . LEU A 1 326 ? -29.349 -2.138 16.899 1.00 90.31 326 LEU A C 1
ATOM 2566 O O . LEU A 1 326 ? -28.635 -2.655 16.045 1.00 90.31 326 LEU A O 1
ATOM 2570 N N . SER A 1 327 ? -30.684 -2.210 16.852 1.00 88.38 327 SER A N 1
ATOM 2571 C CA . SER A 1 327 ? -31.410 -2.923 15.790 1.00 88.38 327 SER A CA 1
ATOM 2572 C C . SER A 1 327 ? -31.157 -2.345 14.391 1.00 88.38 327 SER A C 1
ATOM 2574 O O . SER A 1 327 ? -31.210 -3.071 13.403 1.00 88.38 327 SER A O 1
ATOM 2576 N N . GLY A 1 328 ? -30.873 -1.042 14.289 1.00 87.25 328 GLY A N 1
ATOM 2577 C CA . GLY A 1 328 ? -30.526 -0.368 13.032 1.00 87.25 328 GLY A CA 1
ATOM 2578 C C . GLY A 1 328 ? -29.021 -0.198 12.800 1.00 87.25 328 GLY A C 1
ATOM 2579 O O . GLY A 1 328 ? -28.604 0.310 11.751 1.00 87.25 328 GLY A O 1
ATOM 2580 N N . PHE A 1 329 ? -28.182 -0.575 13.766 1.00 88.88 329 PHE A N 1
ATOM 2581 C CA . PHE A 1 329 ? -26.746 -0.343 13.697 1.00 88.88 329 PHE A CA 1
ATOM 2582 C C . PHE A 1 329 ? -26.045 -1.451 12.906 1.00 88.88 329 PHE A C 1
ATOM 2584 O O . PHE A 1 329 ? -26.086 -2.623 13.263 1.00 88.88 329 PHE A O 1
ATOM 2591 N N . HIS A 1 330 ? -25.351 -1.055 11.839 1.00 86.19 330 HIS A N 1
ATOM 2592 C CA . HIS A 1 330 ? -24.613 -1.963 10.968 1.00 86.19 330 HIS A CA 1
ATOM 2593 C C . HIS A 1 330 ? -23.119 -1.661 11.038 1.00 86.19 330 HIS A C 1
ATOM 2595 O O . HIS A 1 330 ? -22.701 -0.500 10.943 1.00 86.19 330 HIS A O 1
ATOM 2601 N N . TRP A 1 331 ? -22.327 -2.720 11.178 1.00 85.12 331 TRP A N 1
ATOM 2602 C CA . TRP A 1 331 ? -20.875 -2.669 11.202 1.00 85.12 331 TRP A CA 1
ATOM 2603 C C . TRP A 1 331 ? -20.300 -3.856 10.411 1.00 85.12 331 TRP A C 1
ATOM 2605 O O . TRP A 1 331 ? -20.674 -4.996 10.706 1.00 85.12 331 TRP A O 1
ATOM 2615 N N . PRO A 1 332 ? -19.415 -3.629 9.424 1.00 79.56 332 PRO A N 1
ATOM 2616 C CA . PRO A 1 332 ? -18.961 -2.333 8.901 1.00 79.56 332 PRO A CA 1
ATOM 2617 C C . PRO A 1 332 ? -20.110 -1.509 8.297 1.00 79.56 332 PRO A C 1
ATOM 2619 O O . PRO A 1 332 ? -21.104 -2.060 7.827 1.00 79.56 332 PRO A O 1
ATOM 2622 N N . SER A 1 333 ? -19.987 -0.178 8.262 1.00 70.62 333 SER A N 1
ATOM 2623 C CA . SER A 1 333 ? -20.837 0.606 7.353 1.00 70.62 333 SER A CA 1
ATOM 2624 C C . SER A 1 333 ? -20.516 0.186 5.922 1.00 70.62 333 SER A C 1
ATOM 2626 O O . SER A 1 333 ? -19.338 0.001 5.632 1.00 70.62 333 SER A O 1
ATOM 2628 N N . LYS A 1 334 ? -21.517 0.079 5.039 1.00 60.50 334 LYS A N 1
ATOM 2629 C CA . LYS A 1 334 ? -21.319 -0.192 3.604 1.00 60.50 334 LYS A CA 1
ATOM 2630 C C . LYS A 1 334 ? -20.375 0.864 3.008 1.00 60.50 334 LYS A C 1
ATOM 2632 O O . LYS A 1 334 ? -20.821 1.933 2.602 1.00 60.50 334 LYS A O 1
ATOM 2637 N N . ALA A 1 335 ? -19.072 0.608 3.039 1.00 52.28 335 ALA A N 1
ATOM 2638 C CA . ALA A 1 335 ? -18.073 1.455 2.420 1.00 52.28 335 ALA A CA 1
ATOM 2639 C C . ALA A 1 335 ? -18.053 1.107 0.931 1.00 52.28 335 ALA A C 1
ATOM 2641 O O . ALA A 1 335 ? -18.072 -0.066 0.555 1.00 52.28 335 ALA A O 1
ATOM 2642 N N . SER A 1 336 ? -18.089 2.134 0.088 1.00 40.31 336 SER A N 1
ATOM 2643 C CA . SER A 1 336 ? -18.118 1.973 -1.363 1.00 40.31 336 SER A CA 1
ATOM 2644 C C . SER A 1 336 ? -16.842 1.266 -1.828 1.00 40.31 336 SER A C 1
ATOM 2646 O O . SER A 1 336 ? -15.753 1.795 -1.633 1.00 40.31 336 SER A O 1
ATOM 2648 N N . GLY A 1 337 ? -16.976 0.083 -2.436 1.00 46.56 337 GLY A N 1
ATOM 2649 C CA . GLY A 1 337 ? -15.882 -0.603 -3.136 1.00 46.56 337 GLY A CA 1
ATOM 2650 C C . GLY A 1 337 ? -15.300 -1.856 -2.470 1.00 46.56 337 GLY A C 1
ATOM 2651 O O . GLY A 1 337 ? -14.509 -2.538 -3.113 1.00 46.56 337 GLY A O 1
ATOM 2652 N N . GLN A 1 338 ? -15.697 -2.216 -1.244 1.00 49.47 338 GLN A N 1
ATOM 2653 C CA . GLN A 1 338 ? -15.356 -3.525 -0.666 1.00 49.47 338 GLN A CA 1
ATOM 2654 C C . GLN A 1 338 ? -16.500 -4.525 -0.880 1.00 49.47 338 GLN A C 1
ATOM 2656 O O . GLN A 1 338 ? -17.677 -4.176 -0.765 1.00 49.47 338 GLN A O 1
ATOM 2661 N N . LEU A 1 339 ? -16.141 -5.776 -1.198 1.00 46.28 339 LEU A N 1
ATOM 2662 C CA . LEU A 1 339 ? -17.053 -6.927 -1.201 1.00 46.28 339 LEU A CA 1
ATOM 2663 C C . LEU A 1 339 ? -17.887 -6.937 0.094 1.00 46.28 339 LEU A C 1
ATOM 2665 O O . LEU A 1 339 ? -17.387 -6.472 1.121 1.00 46.28 339 LEU A O 1
ATOM 2669 N N . PRO A 1 340 ? -19.133 -7.449 0.081 1.00 47.12 340 PRO A N 1
ATOM 2670 C CA . PRO A 1 340 ? -19.980 -7.478 1.269 1.00 47.12 340 PRO A CA 1
ATOM 2671 C C . PRO A 1 340 ? -19.273 -8.241 2.395 1.00 47.12 340 PRO A C 1
ATOM 2673 O O . PRO A 1 340 ? -19.249 -9.469 2.411 1.00 47.12 340 PRO A O 1
ATOM 2676 N N . GLN A 1 341 ? -18.662 -7.507 3.326 1.00 55.91 341 GLN A N 1
ATOM 2677 C CA . GLN A 1 341 ? -18.094 -8.090 4.531 1.00 55.91 341 GLN A CA 1
ATOM 2678 C C . GLN A 1 341 ? -19.258 -8.616 5.372 1.00 55.91 341 GLN A C 1
ATOM 2680 O O . GLN A 1 341 ? -20.250 -7.913 5.592 1.00 55.91 341 GLN A O 1
ATOM 2685 N N . SER A 1 342 ? -19.151 -9.869 5.814 1.00 61.50 342 SER A N 1
ATOM 2686 C CA . SER A 1 342 ? -20.045 -10.444 6.818 1.00 61.50 342 SER A CA 1
ATOM 2687 C C . SER A 1 342 ? -20.128 -9.503 8.018 1.00 61.50 342 SER A C 1
ATOM 2689 O O . SER A 1 342 ? -19.110 -8.941 8.413 1.00 61.50 342 SER A O 1
ATOM 2691 N N . GLN A 1 343 ? -21.320 -9.320 8.588 1.00 67.75 343 GLN A N 1
ATOM 2692 C CA . GLN A 1 343 ? -21.545 -8.444 9.740 1.00 67.75 343 GLN A CA 1
ATOM 2693 C C . GLN A 1 343 ? -20.505 -8.716 10.842 1.00 67.75 343 GLN A C 1
ATOM 2695 O O . GLN A 1 343 ? -20.479 -9.796 11.422 1.00 67.75 343 GLN A O 1
ATOM 2700 N N . MET A 1 344 ? -19.645 -7.731 11.124 1.00 81.00 344 MET A N 1
ATOM 2701 C CA . MET A 1 344 ? -18.541 -7.843 12.094 1.00 81.00 344 MET A CA 1
ATOM 2702 C C . MET A 1 344 ? -18.940 -7.295 13.473 1.00 81.00 344 MET A C 1
ATOM 2704 O O . MET A 1 344 ? -18.089 -6.875 14.257 1.00 81.00 344 MET A O 1
ATOM 2708 N N . LEU A 1 345 ? -20.247 -7.233 13.746 1.00 88.00 345 LEU A N 1
ATOM 2709 C CA . LEU A 1 345 ? -20.824 -6.791 15.012 1.00 88.00 345 LEU A CA 1
ATOM 2710 C C . LEU A 1 345 ? -21.249 -8.004 15.838 1.00 88.00 345 LEU A C 1
ATOM 2712 O O . LEU A 1 345 ? -22.128 -8.750 15.416 1.00 88.00 345 LEU A O 1
ATOM 2716 N N . SER A 1 346 ? -20.702 -8.140 17.041 1.00 90.75 346 SER A N 1
ATOM 2717 C CA . SER A 1 346 ? -21.163 -9.100 18.042 1.00 90.75 346 SER A CA 1
ATOM 2718 C C . SER A 1 346 ? -21.801 -8.353 19.210 1.00 90.75 346 SER A C 1
ATOM 2720 O O . SER A 1 346 ? -21.159 -7.524 19.849 1.00 90.75 346 SER A O 1
ATOM 2722 N N . LEU A 1 347 ? -23.049 -8.678 19.540 1.00 90.88 347 LEU A N 1
ATOM 2723 C CA . LEU A 1 347 ? -23.709 -8.200 20.757 1.00 90.88 347 LEU A CA 1
ATOM 2724 C C . LEU A 1 347 ? -23.686 -9.315 21.803 1.00 90.88 347 LEU A C 1
ATOM 2726 O O . LEU A 1 347 ? -23.999 -10.461 21.489 1.00 90.88 347 LEU A O 1
ATOM 2730 N N . ARG A 1 348 ? -23.290 -8.998 23.037 1.00 90.81 348 ARG A N 1
ATOM 2731 C CA . ARG A 1 348 ? -23.240 -9.960 24.148 1.00 90.81 348 ARG A CA 1
ATOM 2732 C C . ARG A 1 348 ? -23.914 -9.367 25.373 1.00 90.81 348 ARG A C 1
ATOM 2734 O O . ARG A 1 348 ? -23.588 -8.249 25.744 1.00 90.81 348 ARG A O 1
ATOM 2741 N N . HIS A 1 349 ? -24.817 -10.097 26.019 1.00 87.38 349 HIS A N 1
ATOM 2742 C CA . HIS A 1 349 ? -25.390 -9.675 27.300 1.00 87.38 349 HIS A CA 1
ATOM 2743 C C . HIS A 1 349 ? -24.543 -10.183 28.460 1.00 87.38 349 HIS A C 1
ATOM 2745 O O . HIS A 1 349 ? -24.152 -11.350 28.493 1.00 87.38 349 HIS A O 1
ATOM 2751 N N . ARG A 1 350 ? -24.283 -9.312 29.434 1.00 82.81 350 ARG A N 1
ATOM 2752 C CA . ARG A 1 350 ? -23.642 -9.705 30.686 1.00 82.81 350 ARG A CA 1
ATOM 2753 C C . ARG A 1 350 ? -24.639 -10.462 31.557 1.00 82.81 350 ARG A C 1
ATOM 2755 O O . ARG A 1 350 ? -25.757 -10.001 31.776 1.00 82.81 350 ARG A O 1
ATOM 2762 N N . ILE A 1 351 ? -24.213 -11.615 32.063 1.00 75.31 351 ILE A N 1
ATOM 2763 C CA . ILE A 1 351 ? -24.971 -12.388 33.046 1.00 75.31 351 ILE A CA 1
ATOM 2764 C C . ILE A 1 351 ? -24.879 -11.632 34.373 1.00 75.31 351 ILE A C 1
ATOM 2766 O O . ILE A 1 351 ? -23.791 -11.220 34.780 1.00 75.31 351 ILE A O 1
ATOM 2770 N N . SER A 1 352 ? -26.015 -11.399 35.032 1.00 61.28 352 SER A N 1
ATOM 2771 C CA . SER A 1 352 ? -26.018 -10.815 36.371 1.00 61.28 352 SER A CA 1
ATOM 2772 C C . SER A 1 352 ? -25.311 -11.785 37.316 1.00 61.28 352 SER A C 1
ATOM 2774 O O . SER A 1 352 ? -25.859 -12.835 37.640 1.00 61.28 352 SER A O 1
ATOM 2776 N N . SER A 1 353 ? -24.105 -11.445 37.776 1.00 55.53 353 SER A N 1
ATOM 2777 C CA . SER A 1 353 ? -23.561 -12.055 38.986 1.00 55.53 353 SER A CA 1
ATOM 2778 C C . SER A 1 353 ? -24.321 -11.456 40.169 1.00 55.53 353 SER A C 1
ATOM 2780 O O . SER A 1 353 ? -23.793 -10.628 40.917 1.00 55.53 353 SER A O 1
ATOM 2782 N N . ARG A 1 354 ? -25.596 -11.824 40.337 1.00 51.69 354 ARG A N 1
ATOM 2783 C CA . ARG A 1 354 ? -26.134 -11.831 41.693 1.00 51.69 354 ARG A CA 1
ATOM 2784 C C . ARG A 1 354 ? -25.172 -12.724 42.465 1.00 51.69 354 ARG A C 1
ATOM 2786 O O . ARG A 1 354 ? -24.959 -13.871 42.074 1.00 51.69 354 ARG A O 1
ATOM 2793 N N . LYS A 1 355 ? -24.532 -12.180 43.505 1.00 50.94 355 LYS A N 1
ATOM 2794 C CA . LYS A 1 355 ? -24.104 -13.037 44.607 1.00 50.94 355 LYS A CA 1
ATOM 2795 C C . LYS A 1 355 ? -25.329 -13.899 44.900 1.00 50.94 355 LYS A C 1
ATOM 2797 O O . LYS A 1 355 ? -26.401 -13.341 45.112 1.00 50.94 355 LYS A O 1
ATOM 2802 N N . MET A 1 356 ? -25.203 -15.213 44.745 1.00 46.97 356 MET A N 1
ATOM 2803 C CA . MET A 1 356 ? -26.163 -16.113 45.363 1.00 46.97 356 MET A CA 1
ATOM 2804 C C . MET A 1 356 ? -26.085 -15.747 46.840 1.00 46.97 356 MET A C 1
ATOM 2806 O O . MET A 1 356 ? -25.047 -15.971 47.462 1.00 46.97 356 MET A O 1
ATOM 2810 N N . ASP A 1 357 ? -27.088 -15.039 47.348 1.00 49.06 357 ASP A N 1
ATOM 2811 C CA . ASP A 1 357 ? -27.213 -14.877 48.784 1.00 49.06 357 ASP A CA 1
ATOM 2812 C C . ASP A 1 357 ? -27.416 -16.300 49.324 1.00 49.06 357 ASP A C 1
ATOM 2814 O O . ASP A 1 357 ? -28.192 -17.076 48.759 1.00 49.06 357 ASP A O 1
ATOM 2818 N N . GLU A 1 358 ? -26.650 -16.684 50.349 1.00 55.88 358 GLU A N 1
ATOM 2819 C CA . GLU A 1 358 ? -26.615 -18.052 50.905 1.00 55.88 358 GLU A CA 1
ATOM 2820 C C . GLU A 1 358 ? -28.015 -18.571 51.312 1.00 55.88 358 GLU A C 1
ATOM 2822 O O . GLU A 1 358 ? -28.230 -19.777 51.432 1.00 55.88 358 GLU A O 1
ATOM 2827 N N . GLU A 1 359 ? -28.992 -17.670 51.435 1.00 54.62 359 GLU A N 1
ATOM 2828 C CA . GLU A 1 359 ? -30.397 -17.946 51.736 1.00 54.62 359 GLU A CA 1
ATOM 2829 C C . GLU A 1 359 ? -31.194 -18.579 50.575 1.00 54.62 359 GLU A C 1
ATOM 2831 O O . GLU A 1 359 ? -32.174 -19.266 50.841 1.00 54.62 359 GLU A O 1
ATOM 2836 N N . GLU A 1 360 ? -30.788 -18.427 49.305 1.00 47.19 360 GLU A N 1
ATOM 2837 C CA . GLU A 1 360 ? -31.462 -19.086 48.159 1.00 47.19 360 GLU A CA 1
ATOM 2838 C C . GLU A 1 360 ? -30.903 -20.492 47.848 1.00 47.19 360 GLU A C 1
ATOM 2840 O O . GLU A 1 360 ? -31.414 -21.179 46.962 1.00 47.19 360 GLU A O 1
ATOM 2845 N N . SER A 1 361 ? -29.865 -20.940 48.568 1.00 44.41 361 SER A N 1
ATOM 2846 C CA . SER A 1 361 ? -29.237 -22.262 48.392 1.00 44.41 361 SER A CA 1
ATOM 2847 C C . SER A 1 361 ? -29.495 -23.236 49.556 1.00 44.41 361 SER A C 1
ATOM 2849 O O . SER A 1 361 ? -28.803 -24.257 49.638 1.00 44.41 361 SER A O 1
ATOM 2851 N N . SER A 1 362 ? -30.449 -22.929 50.443 1.00 36.38 362 SER A N 1
ATOM 2852 C CA . SER A 1 362 ? -30.802 -23.755 51.613 1.00 36.38 362 SER A CA 1
ATOM 2853 C C . SER A 1 362 ? -32.129 -24.487 51.450 1.00 36.38 362 SER A C 1
ATOM 2855 O O . SER A 1 362 ? -33.116 -23.834 51.042 1.00 36.38 362 SER A O 1
#

Sequence (362 aa):
MTPARGRTKARFWAGDEEMANKKDDDLHLPGHRYHNSGSGPQWQATPRAPRRSSVGRLISYLVFISIVFFIIYNFVSFSDSSTDAASERSAPGGKQGQDKVYHRGPLKFPELAETLRNIQGTGGAYERNKNILFAASSINSASTLLPMACQMSAQEKNHVHFALMSRKEIPIKELLEINGIDKSYARTDYASTSSELRLKLAAIRAFFYVENFMHPQAIIVDSTQKEEDYFLQAIRDQITGTRSALIELPEKPETRLAWISKLDASALAAWNKVHFDILVQAPPVGTANLQRLLTSLRKADKSALSVPQLTVELPPVVEKPLENFLSGFHWPSKASGQLPQSQMLSLRHRISSRKMDEEESS

pLDDT: mean 74.13, std 20.06, range [31.48, 94.44]

InterPro domains:
  IPR060641 SPBC1E8.03c, N-terminal domain [PF28142] (115-271)

Foldseek 3Di:
DDDDDDDDDDDDDDDDDDDDDDDDDDDDDDDDDDDDDDDDDDDDDDDDDDDPVVVVVVVVVVVVVVVVVVVVVVVVVVVVPDDDDDDDDDDDDDDDDPPLPADDDDWDFPCQVVLLVVCVVQVQQDLDTQEEEEEAAFPLFVVLVQVLLLLLVVLVQGQYEYEYAYLDPDCCVVVPVVRPHRYGYLYIPNSVSHDLVVSLVSLLVSVVVCCNRRNQLAYETAPDPSGDPSNVVSCVVNCVPHQHHYFHAYPPCCPVVVCVSVDTSVVRSCQQVDEAEAEAEDDQDDLVVVLVVLVVLQPDDDPGHDFHQYEYEAEQDDDPVNVVSVVPRFPNDPDPPDDPDDGSYHYHYDDDPPPPPVVVVD

Radius of gyration: 34.65 Å; chains: 1; bounding box: 110×88×97 Å

Secondary structure (DSSP, 8-state):
-PPP-------------------------------------------PPPPHHHHHHHHHHHHHHHHHHHHHHHHHHHHTTS--------------------B-SPP--TTHHHHHHHGGGGTTTSSS--EEEEEESSHHHHHHHHHHHHHHHTTTSSEEEEEE--SS---HHHHHTTTTPEEEE-PPTTGGGB-HHHHHHHHHHHHHHHHHHH--SEEEEE-STTS-HHHHHHHHHHHTTSSSEEEEE-SSHHHHSGGGGG--HHHHHTGGG---EEEEE--SS-HHHHHHHHHHHHHS--TTSPPPEEEEEE-SS--HHHHHHHHT--SS---TTS------EEEEEPP------GGGG-

Organism: Fusarium oxysporum (NCBI:txid5507)